Protein AF-A0A381ULR6-F1 (afdb_monomer_lite)

Radius of gyration: 33.31 Å; chains: 1; bounding box: 74×48×118 Å

Structure (mmCIF, N/CA/C/O backbone):
data_AF-A0A381ULR6-F1
#
_entry.id   AF-A0A381ULR6-F1
#
loop_
_atom_site.group_PDB
_atom_site.id
_atom_site.type_symbol
_atom_site.label_atom_id
_atom_site.label_alt_id
_atom_site.label_comp_id
_atom_site.label_asym_id
_atom_site.label_entity_id
_atom_site.label_seq_id
_atom_site.pdbx_PDB_ins_code
_atom_site.Cartn_x
_atom_site.Cartn_y
_atom_site.Cartn_z
_atom_site.occupancy
_atom_site.B_iso_or_equiv
_atom_site.auth_seq_id
_atom_site.auth_comp_id
_atom_site.auth_asym_id
_atom_site.auth_atom_id
_atom_site.pdbx_PDB_model_num
ATOM 1 N N . LEU A 1 1 ? -30.555 -32.866 71.010 1.00 45.72 1 LEU A N 1
ATOM 2 C CA . LEU A 1 1 ? -31.084 -31.897 71.994 1.00 45.72 1 LEU A CA 1
ATOM 3 C C . LEU A 1 1 ? -31.957 -30.922 71.224 1.00 45.72 1 LEU A C 1
ATOM 5 O O . LEU A 1 1 ? -31.434 -30.149 70.438 1.00 45.72 1 LEU A O 1
ATOM 9 N N . GLN A 1 2 ? -33.273 -31.084 71.323 1.00 44.81 2 GLN A N 1
ATOM 10 C CA . GLN A 1 2 ? -34.253 -30.265 70.613 1.00 44.81 2 GLN A CA 1
ATOM 11 C C . GLN A 1 2 ? -34.654 -29.151 71.580 1.00 44.81 2 GLN A C 1
ATOM 13 O O . GLN A 1 2 ? -35.210 -29.434 72.638 1.00 44.81 2 GLN A O 1
ATOM 18 N N . TYR A 1 3 ? -34.266 -27.914 71.285 1.00 54.41 3 TYR A N 1
ATOM 19 C CA . TYR A 1 3 ? -34.594 -26.777 72.137 1.00 54.41 3 TYR A CA 1
ATOM 20 C C . TYR A 1 3 ? -36.087 -26.450 71.976 1.00 54.41 3 TYR A C 1
ATOM 22 O O . TYR A 1 3 ? -36.522 -26.120 70.874 1.00 54.41 3 TYR A O 1
ATOM 30 N N . SER A 1 4 ? -36.877 -26.578 73.047 1.00 57.38 4 SER A N 1
ATOM 31 C CA . SER A 1 4 ? -38.270 -26.114 73.094 1.00 57.38 4 SER A CA 1
ATOM 32 C C . SER A 1 4 ? -38.327 -24.801 73.872 1.00 57.38 4 SER A C 1
ATOM 34 O O . SER A 1 4 ? -38.235 -24.812 75.098 1.00 57.38 4 SER A O 1
ATOM 36 N N . TYR A 1 5 ? -38.438 -23.681 73.166 1.00 63.94 5 TYR A N 1
ATOM 37 C CA . TYR A 1 5 ? -38.656 -22.368 73.775 1.00 63.94 5 TYR A CA 1
ATOM 38 C C . TYR A 1 5 ? -40.152 -22.050 73.767 1.00 63.94 5 TYR A C 1
ATOM 40 O O . TYR A 1 5 ? -40.825 -22.309 72.765 1.00 63.94 5 TYR A O 1
ATOM 48 N N . ASN A 1 6 ? -40.666 -21.497 74.864 1.00 62.53 6 ASN A N 1
ATOM 49 C CA . ASN A 1 6 ? -42.031 -20.987 74.946 1.00 62.53 6 ASN A CA 1
ATOM 50 C C . ASN A 1 6 ? -42.063 -19.477 74.663 1.00 62.53 6 ASN A C 1
ATOM 52 O O . ASN A 1 6 ? -41.043 -18.788 74.729 1.00 62.53 6 ASN A O 1
ATOM 56 N N . ILE A 1 7 ? -43.249 -18.957 74.334 1.00 51.53 7 ILE A N 1
ATOM 57 C CA . ILE A 1 7 ? -43.481 -17.509 74.255 1.00 51.53 7 ILE A CA 1
ATOM 58 C C . ILE A 1 7 ? -43.142 -16.913 75.634 1.00 51.53 7 ILE A C 1
ATOM 60 O O . ILE A 1 7 ? -43.633 -17.420 76.638 1.00 51.53 7 ILE A O 1
ATOM 64 N N . ASP A 1 8 ? -42.281 -15.888 75.644 1.00 56.25 8 ASP A N 1
ATOM 65 C CA . ASP A 1 8 ? -41.675 -15.191 76.800 1.00 56.25 8 ASP A CA 1
ATOM 66 C C . ASP A 1 8 ? -40.351 -15.749 77.375 1.00 56.25 8 ASP A C 1
ATOM 68 O O . ASP A 1 8 ? -39.821 -15.194 78.342 1.00 56.25 8 ASP A O 1
ATOM 72 N N . ASP A 1 9 ? -39.732 -16.760 76.754 1.00 70.12 9 ASP A N 1
ATOM 73 C CA . ASP A 1 9 ? -38.378 -17.189 77.139 1.00 70.12 9 ASP A CA 1
ATOM 74 C C . ASP A 1 9 ? -37.285 -16.250 76.583 1.00 70.12 9 ASP A C 1
ATOM 76 O O . ASP A 1 9 ? -37.162 -16.032 75.376 1.00 70.12 9 ASP A O 1
ATOM 80 N N . ILE A 1 10 ? -36.420 -15.731 77.463 1.00 62.38 10 ILE A N 1
ATOM 81 C CA . ILE A 1 10 ? -35.239 -14.939 77.079 1.00 62.38 10 ILE A CA 1
ATOM 82 C C . ILE A 1 10 ? -34.086 -15.897 76.742 1.00 62.38 10 ILE A C 1
ATOM 84 O O . ILE A 1 10 ? -33.520 -16.551 77.624 1.00 62.38 10 ILE A O 1
ATOM 88 N N . ALA A 1 11 ? -33.720 -15.978 75.461 1.00 62.00 11 ALA A N 1
ATOM 89 C CA . ALA A 1 11 ? -32.616 -16.813 74.989 1.00 62.00 11 ALA A CA 1
ATOM 90 C C . ALA A 1 11 ? -31.258 -16.324 75.535 1.00 62.00 11 ALA A C 1
ATOM 92 O O . ALA A 1 11 ? -30.941 -15.137 75.480 1.00 62.00 11 ALA A O 1
ATOM 93 N N . ARG A 1 12 ? -30.442 -17.251 76.061 1.00 62.25 12 ARG A N 1
ATOM 94 C CA . ARG A 1 12 ? -29.118 -16.957 76.655 1.00 62.25 12 ARG A CA 1
ATOM 95 C C . ARG A 1 12 ? -27.968 -16.924 75.642 1.00 62.25 12 ARG A C 1
ATOM 97 O O . ARG A 1 12 ? -26.883 -16.469 75.983 1.00 62.25 12 ARG A O 1
ATOM 104 N N . GLU A 1 13 ? -28.205 -17.388 74.420 1.00 62.00 13 GLU A N 1
ATOM 105 C CA . GLU A 1 13 ? -27.246 -17.386 73.312 1.00 62.00 13 GLU A CA 1
ATOM 106 C C . GLU A 1 13 ? -27.889 -16.702 72.097 1.00 62.00 13 GLU A C 1
ATOM 108 O O . GLU A 1 13 ? -29.104 -16.831 71.907 1.00 62.00 13 GLU A O 1
ATOM 113 N N . PRO A 1 14 ? -27.122 -15.952 71.282 1.00 61.59 14 PRO A N 1
ATOM 114 C CA . PRO A 1 14 ? -27.661 -15.294 70.100 1.00 61.59 14 PRO A CA 1
ATOM 115 C C . PRO A 1 14 ? -28.197 -16.343 69.121 1.00 61.59 14 PRO A C 1
ATOM 117 O O . PRO A 1 14 ? -27.442 -17.111 68.526 1.00 61.59 14 PRO A O 1
ATOM 120 N N . ILE A 1 15 ? -29.517 -16.362 68.938 1.00 58.56 15 ILE A N 1
ATOM 121 C CA . ILE A 1 15 ? -30.170 -17.189 67.926 1.00 58.56 15 ILE A CA 1
ATOM 122 C C . ILE A 1 15 ? -29.937 -16.513 66.574 1.00 58.56 15 ILE A C 1
ATOM 124 O O . ILE A 1 15 ? -30.632 -15.570 66.198 1.00 58.56 15 ILE A O 1
ATOM 128 N N . ILE A 1 16 ? -28.931 -16.983 65.841 1.00 58.72 16 ILE A N 1
ATOM 129 C CA . ILE A 1 16 ? -28.729 -16.604 64.444 1.00 58.72 16 ILE A CA 1
ATOM 130 C C . ILE A 1 16 ? -29.723 -17.424 63.624 1.00 58.72 16 ILE A C 1
ATOM 132 O O . ILE A 1 16 ? -29.542 -18.625 63.427 1.00 58.72 16 ILE A O 1
ATOM 136 N N . ALA A 1 17 ? -30.806 -16.787 63.178 1.00 55.44 17 ALA A N 1
ATOM 137 C CA . ALA A 1 17 ? -31.704 -17.413 62.220 1.00 55.44 17 ALA A CA 1
ATOM 138 C C . ALA A 1 17 ? -30.897 -17.802 60.963 1.00 55.44 17 ALA A C 1
ATOM 140 O O . ALA A 1 17 ? -30.120 -16.979 60.477 1.00 55.44 17 ALA A O 1
ATOM 141 N N . PRO A 1 18 ? -31.054 -19.015 60.407 1.00 57.84 18 PRO A N 1
ATOM 142 C CA . PRO A 1 18 ? -30.524 -19.324 59.088 1.00 57.84 18 PRO A CA 1
ATOM 143 C C . PRO A 1 18 ? -31.333 -18.529 58.057 1.00 57.84 18 PRO A C 1
ATOM 145 O O . PRO A 1 18 ? -32.325 -19.007 57.513 1.00 57.84 18 PRO A O 1
ATOM 148 N N . TYR A 1 19 ? -30.959 -17.273 57.822 1.00 57.81 19 TYR A N 1
ATOM 149 C CA . TYR A 1 19 ? -31.518 -16.485 56.732 1.00 57.81 19 TYR A CA 1
ATOM 150 C C . TYR A 1 19 ? -30.867 -16.951 55.435 1.00 57.81 19 TYR A C 1
ATOM 152 O O . TYR A 1 19 ? -29.731 -16.610 55.117 1.00 57.81 19 TYR A O 1
ATOM 160 N N . ASN A 1 20 ? -31.611 -17.744 54.673 1.00 52.72 20 ASN A N 1
ATOM 161 C CA . ASN A 1 20 ? -31.369 -17.875 53.250 1.00 52.72 20 ASN A CA 1
ATOM 162 C C . ASN A 1 20 ? -32.073 -16.686 52.593 1.00 52.72 20 ASN A C 1
ATOM 164 O O . ASN A 1 20 ? -33.302 -16.672 52.527 1.00 52.72 20 ASN A O 1
ATOM 168 N N . PHE A 1 21 ? -31.331 -15.651 52.196 1.00 60.19 21 PHE A N 1
ATOM 169 C CA . PHE A 1 21 ? -31.923 -14.567 51.416 1.00 60.19 21 PHE A CA 1
ATOM 170 C C . PHE A 1 21 ? -32.414 -15.171 50.092 1.00 60.19 21 PHE A C 1
ATOM 172 O O . PHE A 1 21 ? -31.583 -15.651 49.318 1.00 60.19 21 PHE A O 1
ATOM 179 N N . PRO A 1 22 ? -33.730 -15.197 49.804 1.00 58.62 22 PRO A N 1
ATOM 180 C CA . PRO A 1 22 ? -34.175 -15.588 48.478 1.00 58.62 22 PRO A CA 1
ATOM 181 C C . PRO A 1 22 ? -33.579 -14.597 47.476 1.00 58.62 22 PRO A C 1
ATOM 183 O O . PRO A 1 22 ? -33.519 -13.397 47.745 1.00 58.62 22 PRO A O 1
ATOM 186 N N . ILE A 1 23 ? -33.123 -15.080 46.321 1.00 59.78 23 ILE A N 1
ATOM 187 C CA . ILE A 1 23 ? -32.736 -14.196 45.221 1.00 59.78 23 ILE A CA 1
ATOM 188 C C . ILE A 1 23 ? -34.006 -13.438 44.816 1.00 59.78 23 ILE A C 1
ATOM 190 O O . ILE A 1 23 ? -34.894 -13.993 44.179 1.00 59.78 23 ILE A O 1
ATOM 194 N N . LEU A 1 24 ? -34.119 -12.176 45.238 1.00 67.31 24 LEU A N 1
ATOM 195 C CA . LEU A 1 24 ? -35.303 -11.329 45.026 1.00 67.31 24 LEU A CA 1
ATOM 196 C C . LEU A 1 24 ? -35.411 -10.788 43.589 1.00 67.31 24 LEU A C 1
ATOM 198 O O . LEU A 1 24 ? -36.274 -9.958 43.304 1.00 67.31 24 LEU A O 1
ATOM 202 N N . LYS A 1 25 ? -34.523 -11.206 42.682 1.00 73.50 25 LYS A N 1
ATOM 203 C CA . LYS A 1 25 ? -34.531 -10.765 41.285 1.00 73.50 25 LYS A CA 1
ATOM 204 C C . LYS A 1 25 ? -35.398 -11.702 40.450 1.00 73.50 25 LYS A C 1
ATOM 206 O O . LYS A 1 25 ? -35.270 -12.922 40.534 1.00 73.50 25 LYS A O 1
ATOM 211 N N . THR A 1 26 ? -36.261 -11.123 39.620 1.00 83.50 26 THR A N 1
ATOM 212 C CA . THR A 1 26 ? -36.897 -11.853 38.520 1.00 83.50 26 THR A CA 1
ATOM 213 C C . THR A 1 26 ? -35.817 -12.331 37.546 1.00 83.50 26 THR A C 1
ATOM 215 O O . THR A 1 26 ? -34.737 -11.741 37.479 1.00 83.50 26 THR A O 1
ATOM 218 N N . LYS A 1 27 ? -36.091 -13.397 36.783 1.00 84.88 27 LYS A N 1
ATOM 219 C CA . LYS A 1 27 ? -35.142 -13.901 35.773 1.00 84.88 27 LYS A CA 1
ATOM 220 C C . LYS A 1 27 ? -34.744 -12.812 34.773 1.00 84.88 27 LYS A C 1
ATOM 222 O O . LYS A 1 27 ? -33.565 -12.643 34.510 1.00 84.88 27 LYS A O 1
ATOM 227 N N . GLU A 1 28 ? -35.718 -12.021 34.332 1.00 86.31 28 GLU A N 1
ATOM 228 C CA . GLU A 1 28 ? -35.519 -10.878 33.431 1.00 86.31 28 GLU A CA 1
ATOM 229 C C . GLU A 1 28 ? -34.514 -9.868 33.996 1.00 86.31 28 GLU A C 1
ATOM 231 O O . GLU A 1 28 ? -33.575 -9.478 33.313 1.00 86.31 28 GLU A O 1
ATOM 236 N N . LYS A 1 29 ? -34.650 -9.501 35.277 1.00 86.88 29 LYS A N 1
ATOM 237 C CA . LYS A 1 29 ? -33.745 -8.542 35.923 1.00 86.88 29 LYS A CA 1
ATOM 238 C C . LYS A 1 29 ? -32.337 -9.105 36.116 1.00 86.88 29 LYS A C 1
ATOM 240 O O . LYS A 1 29 ? -31.363 -8.366 36.061 1.00 86.88 29 LYS A O 1
ATOM 245 N N . LEU A 1 30 ? -32.227 -10.412 36.356 1.00 85.44 30 LEU A N 1
ATOM 246 C CA . LEU A 1 30 ? -30.932 -11.085 36.426 1.00 85.44 30 LEU A CA 1
ATOM 247 C C . LEU A 1 30 ? -30.234 -11.092 35.059 1.00 85.44 30 LEU A C 1
ATOM 249 O O . LEU A 1 30 ? -29.045 -10.802 34.994 1.00 85.44 30 LEU A O 1
ATOM 253 N N . GLU A 1 31 ? -30.958 -11.403 33.984 1.00 87.50 31 GLU A N 1
ATOM 254 C CA . GLU A 1 31 ? -30.422 -11.385 32.617 1.00 87.50 31 GLU A CA 1
ATOM 255 C C . GLU A 1 31 ? -30.023 -9.972 32.176 1.00 87.50 31 GLU A C 1
ATOM 257 O O . GLU A 1 31 ? -28.968 -9.793 31.571 1.00 87.50 31 GLU A O 1
ATOM 262 N N . GLU A 1 32 ? -30.818 -8.958 32.521 1.00 90.00 32 GLU A N 1
ATOM 263 C CA . GLU A 1 32 ? -30.486 -7.553 32.272 1.00 90.00 32 GLU A CA 1
ATOM 264 C C . GLU A 1 32 ? -29.200 -7.134 32.997 1.00 90.00 32 GLU A C 1
ATOM 266 O O . GLU A 1 32 ? -28.304 -6.565 32.375 1.00 90.00 32 GLU A O 1
ATOM 271 N N . ASP A 1 33 ? -29.070 -7.463 34.286 1.00 86.50 33 ASP A N 1
ATOM 272 C CA . ASP A 1 33 ? -27.866 -7.158 35.062 1.00 86.50 33 ASP A CA 1
ATOM 273 C C . ASP A 1 33 ? -26.624 -7.848 34.476 1.00 86.50 33 ASP A C 1
ATOM 275 O O . ASP A 1 33 ? -25.582 -7.212 34.340 1.00 86.50 33 ASP A O 1
ATOM 279 N N . LEU A 1 34 ? -26.735 -9.122 34.078 1.00 87.00 34 LEU A N 1
ATOM 280 C CA . LEU A 1 34 ? -25.642 -9.864 33.439 1.00 87.00 34 LEU A CA 1
ATOM 281 C C . LEU A 1 34 ? -25.233 -9.233 32.104 1.00 87.00 34 LEU A C 1
ATOM 283 O O . LEU A 1 34 ? -24.044 -9.048 31.854 1.00 87.00 34 LEU A O 1
ATOM 287 N N . ASN A 1 35 ? -26.204 -8.859 31.269 1.00 88.75 35 ASN A N 1
ATOM 288 C CA . ASN A 1 35 ? -25.935 -8.174 30.008 1.00 88.75 35 ASN A CA 1
ATOM 289 C C . ASN A 1 35 ? -25.271 -6.814 30.242 1.00 88.75 35 ASN A C 1
ATOM 291 O O . ASN A 1 35 ? -24.314 -6.478 29.554 1.00 88.75 35 ASN A O 1
ATOM 295 N N . ASN A 1 36 ? -25.728 -6.040 31.226 1.00 88.62 36 ASN A N 1
ATOM 296 C CA . ASN A 1 36 ? -25.121 -4.755 31.564 1.00 88.62 36 ASN A CA 1
ATOM 297 C C . ASN A 1 36 ? -23.689 -4.917 32.086 1.00 88.62 36 ASN A C 1
ATOM 299 O O . ASN A 1 36 ? -22.824 -4.126 31.717 1.00 88.62 36 ASN A O 1
ATOM 303 N N . SER A 1 37 ? -23.420 -5.948 32.893 1.00 86.25 37 SER A N 1
ATOM 304 C CA . SER A 1 37 ? -22.062 -6.279 33.336 1.00 86.25 37 SER A CA 1
ATOM 305 C C . SER A 1 37 ? -21.158 -6.662 32.166 1.00 86.25 37 SER A C 1
ATOM 307 O O . SER A 1 37 ? -20.069 -6.110 32.055 1.00 86.25 37 SER A O 1
ATOM 309 N N . LEU A 1 38 ? -21.626 -7.519 31.253 1.00 86.19 38 LEU A N 1
ATOM 310 C CA . LEU A 1 38 ? -20.870 -7.894 30.052 1.00 86.19 38 LEU A CA 1
ATOM 311 C C . LEU A 1 38 ? -20.551 -6.681 29.170 1.00 86.19 38 LEU A C 1
ATOM 313 O O . LEU A 1 38 ? -19.438 -6.553 28.676 1.00 86.19 38 LEU A O 1
ATOM 317 N N . LYS A 1 39 ? -21.507 -5.762 28.999 1.00 89.12 39 LYS A N 1
ATOM 318 C CA . LYS A 1 39 ? -21.296 -4.528 28.228 1.00 89.12 39 LYS A CA 1
ATOM 319 C C . LYS A 1 39 ? -20.360 -3.532 28.922 1.00 89.12 39 LYS A C 1
ATOM 321 O O . LYS A 1 39 ? -19.802 -2.660 28.260 1.00 89.12 39 LYS A O 1
ATOM 326 N N . ALA A 1 40 ? -20.233 -3.603 30.245 1.00 87.38 40 ALA A N 1
ATOM 327 C CA . ALA A 1 40 ? -19.383 -2.705 31.021 1.00 87.38 40 ALA A CA 1
ATOM 328 C C . ALA A 1 40 ? -17.905 -3.118 30.999 1.00 87.38 40 ALA A C 1
ATOM 330 O O . ALA A 1 40 ? -17.045 -2.267 31.218 1.00 87.38 40 ALA A O 1
ATOM 331 N N . GLU A 1 41 ? -17.604 -4.392 30.740 1.00 88.00 41 GLU A N 1
ATOM 332 C CA . GLU A 1 41 ? -16.230 -4.871 30.603 1.00 88.00 41 GLU A CA 1
ATOM 333 C C . GLU A 1 41 ? -15.663 -4.461 29.235 1.00 88.00 41 GLU A C 1
ATOM 335 O O . GLU A 1 41 ? -16.192 -4.884 28.204 1.00 88.00 41 GLU A O 1
ATOM 340 N N . PRO A 1 42 ? -14.613 -3.620 29.186 1.00 89.38 42 PRO A N 1
ATOM 341 C CA . PRO A 1 42 ? -14.073 -3.149 27.924 1.00 89.38 42 PRO A CA 1
ATOM 342 C C . PRO A 1 42 ? -13.271 -4.247 27.228 1.00 89.38 42 PRO A C 1
ATOM 344 O O . PRO A 1 42 ? -12.474 -4.952 27.851 1.00 89.38 42 PRO A O 1
ATOM 347 N N . PHE A 1 43 ? -13.428 -4.343 25.912 1.00 91.81 43 PHE A N 1
ATOM 348 C CA . PHE A 1 43 ? -12.552 -5.165 25.086 1.00 91.81 43 PHE A CA 1
ATOM 349 C C . PHE A 1 43 ? -11.158 -4.536 25.061 1.00 91.81 43 PHE A C 1
ATOM 351 O O . PHE A 1 43 ? -11.037 -3.331 24.843 1.00 91.81 43 PHE A O 1
ATOM 358 N N . ILE A 1 44 ? -10.117 -5.334 25.305 1.00 92.12 44 ILE A N 1
ATOM 359 C CA . ILE A 1 44 ? -8.737 -4.851 25.377 1.00 92.12 44 ILE A CA 1
ATOM 360 C C . ILE A 1 44 ? -8.050 -5.121 24.043 1.00 92.12 44 ILE A C 1
ATOM 362 O O . ILE A 1 44 ? -8.062 -6.246 23.572 1.00 92.12 44 ILE A O 1
ATOM 366 N N . PHE A 1 45 ? -7.433 -4.097 23.469 1.00 94.81 45 PHE A N 1
ATOM 367 C CA . PHE A 1 45 ? -6.655 -4.173 22.242 1.00 94.81 45 PHE A CA 1
ATOM 368 C C . PHE A 1 45 ? -5.232 -3.712 22.500 1.00 94.81 45 PHE A C 1
ATOM 370 O O . PHE A 1 45 ? -4.993 -2.749 23.222 1.00 94.81 45 PHE A O 1
ATOM 377 N N . ASN A 1 46 ? -4.279 -4.347 21.839 1.00 94.81 46 ASN A N 1
ATOM 378 C CA . ASN A 1 46 ? -2.878 -3.970 21.885 1.00 94.81 46 ASN A CA 1
ATOM 379 C C . ASN A 1 46 ? -2.522 -3.173 20.635 1.00 94.81 46 ASN A C 1
ATOM 381 O O . ASN A 1 46 ? -2.624 -3.695 19.520 1.00 94.81 46 ASN A O 1
ATOM 385 N N . ARG A 1 47 ? -2.040 -1.938 20.801 1.00 95.12 47 ARG A N 1
ATOM 386 C CA . ARG A 1 47 ? -1.526 -1.159 19.673 1.00 95.12 47 ARG A CA 1
ATOM 387 C C . ARG A 1 47 ? -0.152 -1.682 19.259 1.00 95.12 47 ARG A C 1
ATOM 389 O O . ARG A 1 47 ? 0.815 -1.621 20.016 1.00 95.12 47 ARG A O 1
ATOM 396 N N . LYS A 1 48 ? -0.046 -2.195 18.033 1.00 95.56 48 LYS A N 1
ATOM 397 C CA . LYS A 1 48 ? 1.189 -2.779 17.494 1.00 95.56 48 LYS A CA 1
ATOM 398 C C . LYS A 1 48 ? 1.882 -1.812 16.539 1.00 95.56 48 LYS A C 1
ATOM 400 O O . LYS A 1 48 ? 1.573 -1.765 15.350 1.00 95.56 48 LYS A O 1
ATOM 405 N N . GLN A 1 49 ? 2.880 -1.088 17.047 1.00 94.19 49 GLN A N 1
ATOM 406 C CA . GLN A 1 49 ? 3.710 -0.206 16.216 1.00 94.19 49 GLN A CA 1
ATOM 407 C C . GLN A 1 49 ? 4.502 -0.983 15.151 1.00 94.19 49 GLN A C 1
ATOM 409 O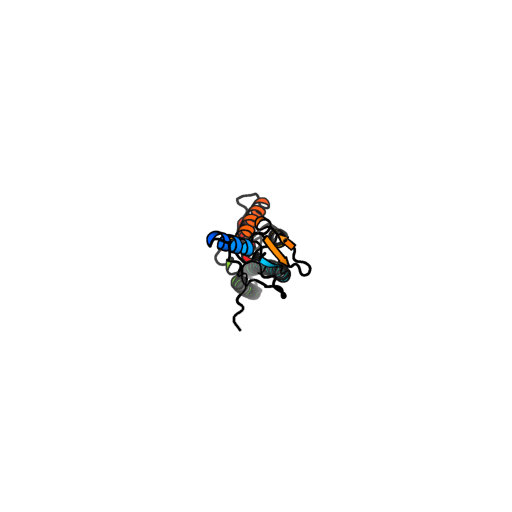 O . GLN A 1 49 ? 4.668 -0.504 14.033 1.00 94.19 49 GLN A O 1
ATOM 414 N N . GLU A 1 50 ? 4.898 -2.221 15.453 1.00 96.19 50 GLU A N 1
ATOM 415 C CA . GLU A 1 50 ? 5.599 -3.103 14.512 1.00 96.19 50 GLU A CA 1
ATOM 416 C C . GLU A 1 50 ? 4.817 -3.313 13.206 1.00 96.19 50 GLU A C 1
ATOM 418 O O . GLU A 1 50 ? 5.416 -3.397 12.136 1.00 96.19 50 GLU A O 1
ATOM 423 N N . ILE A 1 51 ? 3.479 -3.356 13.265 1.00 96.44 51 ILE A N 1
ATOM 424 C CA . ILE A 1 51 ? 2.633 -3.474 12.071 1.00 96.44 51 ILE A CA 1
ATOM 425 C C . ILE A 1 51 ? 2.784 -2.230 11.194 1.00 96.44 51 ILE A C 1
ATOM 427 O O . ILE A 1 51 ? 3.029 -2.347 9.994 1.00 96.44 51 ILE A O 1
ATOM 431 N N . VAL A 1 52 ? 2.691 -1.044 11.796 1.00 96.81 52 VAL A N 1
ATOM 432 C CA . VAL A 1 52 ? 2.822 0.241 11.096 1.00 96.81 52 VAL A CA 1
ATOM 433 C C . VAL A 1 52 ? 4.193 0.356 10.430 1.00 96.81 52 VAL A C 1
ATOM 435 O O . VAL A 1 52 ? 4.287 0.741 9.261 1.00 96.81 52 VAL A O 1
ATOM 438 N N . ASP A 1 53 ? 5.253 -0.011 11.147 1.00 97.62 53 ASP A N 1
ATOM 439 C CA . ASP A 1 53 ? 6.628 0.078 10.656 1.00 97.62 53 ASP A CA 1
ATOM 440 C C . ASP A 1 53 ? 6.874 -0.907 9.504 1.00 97.62 53 ASP A C 1
ATOM 442 O O . ASP A 1 53 ? 7.395 -0.523 8.450 1.00 97.62 53 ASP A O 1
ATOM 446 N N . ASN A 1 54 ? 6.422 -2.156 9.657 1.00 97.88 54 ASN A N 1
ATOM 447 C CA . ASN A 1 54 ? 6.536 -3.182 8.623 1.00 97.88 54 ASN A CA 1
ATOM 448 C C . ASN A 1 54 ? 5.760 -2.798 7.361 1.00 97.88 54 ASN A C 1
ATOM 450 O O . ASN A 1 54 ? 6.312 -2.866 6.264 1.00 97.88 54 ASN A O 1
ATOM 454 N N . GLN A 1 55 ? 4.515 -2.332 7.487 1.00 97.56 55 GLN A N 1
ATOM 455 C CA . GLN A 1 55 ? 3.722 -1.940 6.320 1.00 97.56 55 GLN A CA 1
ATOM 456 C C . GLN A 1 55 ? 4.257 -0.682 5.639 1.00 97.56 55 GLN A C 1
ATOM 458 O O . GLN A 1 55 ? 4.305 -0.618 4.411 1.00 97.56 55 GLN A O 1
ATOM 463 N N . SER A 1 56 ? 4.758 0.285 6.411 1.00 97.88 56 SER A N 1
ATOM 464 C CA . SER A 1 56 ? 5.454 1.455 5.862 1.00 97.88 56 SER A CA 1
ATOM 465 C C . SER A 1 56 ? 6.686 1.047 5.040 1.00 97.88 56 SER A C 1
ATOM 467 O O . SER A 1 56 ? 6.943 1.602 3.964 1.00 97.88 56 SER A O 1
ATOM 469 N N . SER A 1 57 ? 7.445 0.060 5.526 1.00 98.06 57 SER A N 1
ATOM 470 C CA . SER A 1 57 ? 8.608 -0.502 4.831 1.00 98.06 57 SER A CA 1
ATOM 471 C C . SER A 1 57 ? 8.211 -1.288 3.575 1.00 98.06 57 SER A C 1
ATOM 473 O O . SER A 1 57 ? 8.820 -1.116 2.515 1.00 98.06 57 SER A O 1
ATOM 475 N N . ASN A 1 58 ? 7.145 -2.087 3.650 1.00 97.75 58 ASN A N 1
ATOM 476 C CA . ASN A 1 58 ? 6.621 -2.857 2.521 1.00 97.75 58 ASN A CA 1
ATOM 477 C C . ASN A 1 58 ? 6.121 -1.943 1.395 1.00 97.75 58 ASN A C 1
ATOM 479 O O . ASN A 1 58 ? 6.485 -2.152 0.236 1.00 97.75 58 ASN A O 1
ATOM 483 N N . LEU A 1 59 ? 5.368 -0.889 1.732 1.00 98.25 59 LEU A N 1
ATOM 484 C CA . LEU A 1 59 ? 4.933 0.131 0.776 1.00 98.25 59 LEU A CA 1
ATOM 485 C C . LEU A 1 59 ? 6.140 0.824 0.134 1.00 98.25 59 LEU A C 1
ATOM 487 O O . LEU A 1 59 ? 6.187 1.029 -1.076 1.00 98.25 59 LEU A O 1
ATOM 491 N N . SER A 1 60 ? 7.162 1.150 0.923 1.00 97.94 60 SER A N 1
ATOM 492 C CA . SER A 1 60 ? 8.384 1.756 0.386 1.00 97.94 60 SER A CA 1
ATOM 493 C C . SER A 1 60 ? 9.114 0.818 -0.579 1.00 97.94 60 SER A C 1
ATOM 495 O O . SER A 1 60 ? 9.560 1.247 -1.643 1.00 97.94 60 SER A O 1
ATOM 497 N N . SER A 1 61 ? 9.174 -0.471 -0.249 1.00 97.88 61 SER A N 1
ATOM 498 C CA . SER A 1 61 ? 9.772 -1.509 -1.094 1.00 97.88 61 SER A CA 1
ATOM 499 C C . SER A 1 61 ? 9.010 -1.687 -2.409 1.00 97.88 61 SER A C 1
ATOM 501 O O . SER A 1 61 ? 9.635 -1.807 -3.463 1.00 97.88 61 SER A O 1
ATOM 503 N N . PHE A 1 62 ? 7.676 -1.602 -2.379 1.00 98.31 62 PHE A N 1
ATOM 504 C CA . PHE A 1 62 ? 6.836 -1.607 -3.578 1.00 98.31 62 PHE A CA 1
ATOM 505 C C . PHE A 1 62 ? 7.240 -0.499 -4.558 1.00 98.31 62 PHE A C 1
ATOM 507 O O . PHE A 1 62 ? 7.486 -0.759 -5.737 1.00 98.31 62 PHE A O 1
ATOM 514 N N . PHE A 1 63 ? 7.357 0.740 -4.069 1.00 98.06 63 PHE A N 1
ATOM 515 C CA . PHE A 1 63 ? 7.715 1.887 -4.907 1.00 98.06 63 PHE A CA 1
ATOM 516 C C . PHE A 1 63 ? 9.145 1.805 -5.450 1.00 98.06 63 PHE A C 1
ATOM 518 O O . PHE A 1 63 ? 9.385 2.215 -6.589 1.00 98.06 63 PHE A O 1
ATOM 525 N N . LEU A 1 64 ? 10.083 1.243 -4.680 1.00 97.62 64 LEU A N 1
ATOM 526 C CA . LEU A 1 64 ? 11.441 0.970 -5.154 1.00 97.62 64 LEU A CA 1
ATOM 527 C C . LEU A 1 64 ? 11.432 -0.027 -6.319 1.00 97.62 64 LEU A C 1
ATOM 529 O O . LEU A 1 64 ? 11.987 0.269 -7.375 1.00 97.62 64 LEU A O 1
ATOM 533 N N . LEU A 1 65 ? 10.737 -1.158 -6.171 1.00 97.69 65 LEU A N 1
ATOM 534 C CA . LEU A 1 65 ? 10.630 -2.173 -7.223 1.00 97.69 65 LEU A CA 1
ATOM 535 C C . LEU A 1 65 ? 9.914 -1.640 -8.473 1.00 97.69 65 LEU A C 1
ATOM 537 O O . LEU A 1 65 ? 10.355 -1.889 -9.597 1.00 97.69 65 LEU A O 1
ATOM 541 N N . ALA A 1 66 ? 8.851 -0.851 -8.297 1.00 97.44 66 ALA A N 1
ATOM 542 C CA . ALA A 1 66 ? 8.162 -0.199 -9.406 1.00 97.44 66 ALA A CA 1
ATOM 543 C C . ALA A 1 66 ? 9.086 0.773 -10.161 1.00 97.44 66 ALA A C 1
ATOM 545 O O . ALA A 1 66 ? 9.093 0.805 -11.394 1.00 97.44 66 ALA A O 1
ATOM 546 N N . ASN A 1 67 ? 9.901 1.548 -9.441 1.00 97.00 67 ASN A N 1
ATOM 547 C CA . ASN A 1 67 ? 10.871 2.447 -10.057 1.00 97.00 67 ASN A CA 1
ATOM 548 C C . ASN A 1 67 ? 11.987 1.686 -10.791 1.00 97.00 67 ASN A C 1
ATOM 550 O O . ASN A 1 67 ? 12.342 2.062 -11.908 1.00 97.00 67 ASN A O 1
ATOM 554 N N . ASP A 1 68 ? 12.487 0.590 -10.223 1.00 97.31 68 ASP A N 1
ATOM 555 C CA . ASP A 1 68 ? 13.470 -0.280 -10.875 1.00 97.31 68 ASP A CA 1
ATOM 556 C C . ASP A 1 68 ? 12.949 -0.851 -12.199 1.00 97.31 68 ASP A C 1
ATOM 558 O O . ASP A 1 68 ? 13.684 -0.903 -13.186 1.00 97.31 68 ASP A O 1
ATOM 562 N N . ILE A 1 69 ? 11.672 -1.241 -12.252 1.00 98.00 69 ILE A N 1
ATOM 563 C CA . ILE A 1 69 ? 11.027 -1.698 -13.491 1.00 98.00 69 ILE A CA 1
ATOM 564 C C . ILE A 1 69 ? 10.943 -0.563 -14.514 1.00 98.00 69 ILE A C 1
ATOM 566 O O . ILE A 1 69 ? 11.230 -0.775 -15.693 1.00 98.00 69 ILE A O 1
ATOM 570 N N . ARG A 1 70 ? 10.603 0.660 -14.091 1.00 96.75 70 ARG A N 1
ATOM 571 C CA . ARG A 1 70 ? 10.566 1.827 -14.991 1.00 96.75 70 ARG A CA 1
ATOM 572 C C . ARG A 1 70 ? 11.937 2.145 -15.577 1.00 96.75 70 ARG A C 1
ATOM 574 O O . ARG A 1 70 ? 12.027 2.480 -16.758 1.00 96.75 70 ARG A O 1
ATOM 581 N N . LEU A 1 71 ? 12.991 2.036 -14.768 1.00 96.25 71 LEU A N 1
ATOM 582 C CA . LEU A 1 71 ? 14.370 2.195 -15.227 1.00 96.25 71 LEU A CA 1
ATOM 583 C C . LEU A 1 71 ? 14.747 1.089 -16.219 1.00 96.25 71 LEU A C 1
ATOM 585 O O . LEU A 1 71 ? 15.182 1.404 -17.321 1.00 96.25 71 LEU A O 1
ATOM 589 N N . ALA A 1 72 ? 14.456 -0.176 -15.906 1.00 97.69 72 ALA A N 1
ATOM 590 C CA . ALA A 1 72 ? 14.717 -1.297 -16.811 1.00 97.69 72 ALA A CA 1
ATOM 591 C C . ALA A 1 72 ? 13.958 -1.179 -18.150 1.00 97.69 72 ALA A C 1
ATOM 593 O O . ALA A 1 72 ? 14.501 -1.490 -19.208 1.00 97.69 72 ALA A O 1
ATOM 594 N N . ASN A 1 73 ? 12.718 -0.678 -18.134 1.00 97.56 73 ASN A N 1
ATOM 595 C CA . ASN A 1 73 ? 11.954 -0.371 -19.347 1.00 97.56 73 ASN A CA 1
ATOM 596 C C . ASN A 1 73 ? 12.634 0.714 -20.197 1.00 97.56 73 ASN A C 1
ATOM 598 O O . ASN A 1 73 ? 12.741 0.575 -21.418 1.00 97.56 73 ASN A O 1
ATOM 602 N N . LYS A 1 74 ? 13.133 1.776 -19.551 1.00 96.62 74 LYS A N 1
ATOM 603 C CA . LYS A 1 74 ? 13.888 2.843 -20.217 1.00 96.62 74 LYS A CA 1
ATOM 604 C C . LYS A 1 74 ? 15.186 2.309 -20.829 1.00 96.62 74 LYS A C 1
ATOM 606 O O . LYS A 1 74 ? 15.500 2.662 -21.964 1.00 96.62 74 LYS A O 1
ATOM 611 N N . ASP A 1 75 ? 15.911 1.460 -20.110 1.00 96.62 75 ASP A N 1
ATOM 612 C CA . ASP A 1 75 ? 17.159 0.862 -20.587 1.00 96.62 75 ASP A CA 1
ATOM 613 C C . ASP A 1 75 ? 16.910 -0.035 -21.802 1.00 96.62 75 ASP A C 1
ATOM 615 O O . ASP A 1 75 ? 17.559 0.141 -22.833 1.00 96.62 75 ASP A O 1
ATOM 619 N N . LEU A 1 76 ? 15.874 -0.879 -21.752 1.00 97.44 76 LEU A N 1
ATOM 620 C CA . LEU A 1 76 ? 15.450 -1.697 -22.889 1.00 97.44 76 LEU A CA 1
ATOM 621 C C . LEU A 1 76 ? 15.047 -0.854 -24.108 1.00 97.44 76 LEU A C 1
ATOM 623 O O . LEU A 1 76 ? 15.326 -1.227 -25.249 1.00 97.44 76 LEU A O 1
ATOM 627 N N . LEU A 1 77 ? 14.367 0.276 -23.901 1.00 96.56 77 LEU A N 1
ATOM 628 C CA . LEU A 1 77 ? 14.040 1.193 -24.993 1.00 96.56 77 LEU A CA 1
ATOM 629 C C . LEU A 1 77 ? 15.316 1.756 -25.633 1.00 96.56 77 LEU A C 1
ATOM 631 O O . LEU A 1 77 ? 15.442 1.759 -26.858 1.00 96.56 77 LEU A O 1
ATOM 635 N N . ASN A 1 78 ? 16.272 2.192 -24.813 1.00 96.50 78 ASN A N 1
ATOM 636 C CA . ASN A 1 78 ? 17.540 2.736 -25.288 1.00 96.50 78 ASN A CA 1
ATOM 637 C C . ASN A 1 78 ? 18.349 1.685 -26.054 1.00 96.50 78 ASN A C 1
ATOM 639 O O . ASN A 1 78 ? 18.822 1.965 -27.156 1.00 96.50 78 ASN A O 1
ATOM 643 N N . SER A 1 79 ? 18.470 0.464 -25.530 1.00 96.94 79 SER A N 1
ATOM 644 C CA . SER A 1 79 ? 19.208 -0.602 -26.209 1.00 96.94 79 SER A CA 1
ATOM 645 C C . SER A 1 79 ? 18.529 -1.052 -27.501 1.00 96.94 79 SER A C 1
ATOM 647 O O . SER A 1 79 ? 19.214 -1.296 -28.494 1.00 96.94 79 SER A O 1
ATOM 649 N N . ARG A 1 80 ? 17.191 -1.060 -27.572 1.00 96.44 80 ARG A N 1
ATOM 650 C CA . ARG A 1 80 ? 16.460 -1.279 -28.836 1.00 96.44 80 ARG A CA 1
ATOM 651 C C . ARG A 1 80 ? 16.725 -0.187 -29.874 1.00 96.44 80 ARG A C 1
ATOM 653 O O . ARG A 1 80 ? 16.856 -0.508 -31.056 1.00 96.44 80 ARG A O 1
ATOM 660 N N . ASN A 1 81 ? 16.847 1.071 -29.456 1.00 96.81 81 ASN A N 1
ATOM 661 C CA . ASN A 1 81 ? 17.227 2.159 -30.359 1.00 96.81 81 ASN A CA 1
ATOM 662 C C . ASN A 1 81 ? 18.660 1.970 -30.880 1.00 96.81 81 ASN A C 1
ATOM 664 O O . ASN A 1 81 ? 18.883 2.070 -32.081 1.00 96.81 81 ASN A O 1
ATOM 668 N N . LEU A 1 82 ? 19.608 1.558 -30.029 1.00 96.44 82 LEU A N 1
ATOM 669 C CA . LEU A 1 82 ? 20.967 1.217 -30.478 1.00 96.44 82 LEU A CA 1
ATOM 670 C C . LEU A 1 82 ? 20.975 0.068 -31.492 1.00 96.44 82 LEU A C 1
ATOM 672 O O . LEU A 1 82 ? 21.710 0.117 -32.478 1.00 96.44 82 LEU A O 1
ATOM 676 N N . VAL A 1 83 ? 20.138 -0.957 -31.283 1.00 97.00 83 VAL A N 1
ATOM 677 C CA . VAL A 1 83 ? 19.960 -2.038 -32.263 1.00 97.00 83 VAL A CA 1
ATOM 678 C C . VAL A 1 83 ? 19.499 -1.469 -33.597 1.00 97.00 83 VAL A C 1
ATOM 680 O O . VAL A 1 83 ? 20.039 -1.876 -34.619 1.00 97.00 83 VAL A O 1
ATOM 683 N N . TYR A 1 84 ? 18.532 -0.544 -33.596 1.00 96.25 84 TYR A N 1
ATOM 684 C CA . TYR A 1 84 ? 18.015 0.126 -34.793 1.00 96.25 84 TYR A CA 1
ATOM 685 C C . TYR A 1 84 ? 19.107 0.946 -35.506 1.00 96.25 84 TYR A C 1
ATOM 687 O O . TYR A 1 84 ? 19.253 0.837 -36.730 1.00 96.25 84 TYR A O 1
ATOM 695 N N . ASP A 1 85 ? 19.885 1.720 -34.754 1.00 96.38 85 ASP A N 1
ATOM 696 C CA . ASP A 1 85 ? 20.905 2.635 -35.275 1.00 96.38 85 ASP A CA 1
ATOM 697 C C . ASP A 1 85 ? 22.111 1.889 -35.860 1.00 96.38 85 ASP A C 1
ATOM 699 O O . ASP A 1 85 ? 22.627 2.249 -36.919 1.00 96.38 85 ASP A O 1
ATOM 703 N N . TYR A 1 86 ? 22.533 0.796 -35.221 1.00 96.44 86 TYR A N 1
ATOM 704 C CA . TYR A 1 86 ? 23.727 0.047 -35.612 1.00 96.44 86 TYR A CA 1
ATOM 705 C C . TYR A 1 86 ? 23.485 -1.087 -36.610 1.00 96.44 86 TYR A C 1
ATOM 707 O O . TYR A 1 86 ? 24.435 -1.813 -36.902 1.00 96.44 86 TYR A O 1
ATOM 715 N N . ARG A 1 87 ? 22.280 -1.227 -37.190 1.00 94.50 87 ARG A N 1
ATOM 716 C CA . ARG A 1 87 ? 21.912 -2.342 -38.103 1.00 94.50 87 ARG A CA 1
ATOM 717 C C . ARG A 1 87 ? 22.861 -2.594 -39.267 1.00 94.50 87 ARG A C 1
ATOM 719 O O . ARG A 1 87 ? 22.920 -3.720 -39.748 1.00 94.50 87 ARG A O 1
ATOM 726 N N . TYR A 1 88 ? 23.578 -1.571 -39.715 1.00 95.69 88 TYR A N 1
ATOM 727 C CA . TYR A 1 88 ? 24.506 -1.655 -40.845 1.00 95.69 88 TYR A CA 1
ATOM 728 C C . TYR A 1 88 ? 25.971 -1.471 -40.432 1.00 95.69 88 TYR A C 1
ATOM 730 O O . TYR A 1 88 ? 26.809 -1.148 -41.266 1.00 95.69 88 TYR A O 1
ATOM 738 N N . THR A 1 89 ? 26.282 -1.637 -39.145 1.00 96.19 89 THR A N 1
ATOM 739 C CA . THR A 1 89 ? 27.637 -1.484 -38.600 1.00 96.19 89 THR A CA 1
ATOM 740 C C . THR A 1 89 ? 28.093 -2.766 -37.906 1.00 96.19 89 THR A C 1
ATOM 742 O O . THR A 1 89 ? 27.269 -3.572 -37.471 1.00 96.19 89 THR A O 1
ATOM 745 N N . ASP A 1 90 ? 29.402 -2.918 -37.706 1.00 94.31 90 ASP A N 1
ATOM 746 C CA . ASP A 1 90 ? 29.990 -4.087 -37.031 1.00 94.31 90 ASP A CA 1
ATOM 747 C C . ASP A 1 90 ? 29.526 -4.239 -35.569 1.00 94.31 90 ASP A C 1
ATOM 749 O O . ASP A 1 90 ? 29.585 -5.325 -34.993 1.00 94.31 90 ASP A O 1
ATOM 753 N N . LYS A 1 91 ? 28.990 -3.163 -34.976 1.00 94.81 91 LYS A N 1
ATOM 754 C CA . LYS A 1 91 ? 28.440 -3.135 -33.612 1.00 94.81 91 LYS A CA 1
ATOM 755 C C . LYS A 1 91 ? 27.034 -3.732 -33.494 1.00 94.81 91 LYS A C 1
ATOM 757 O O . LYS A 1 91 ? 26.494 -3.811 -32.393 1.00 94.81 91 LYS A O 1
ATOM 762 N N . PHE A 1 92 ? 26.420 -4.169 -34.596 1.00 95.81 92 PHE A N 1
ATOM 763 C CA . PHE A 1 92 ? 25.047 -4.679 -34.582 1.00 95.81 92 PHE A CA 1
ATOM 764 C C . PHE A 1 92 ? 24.848 -5.872 -33.632 1.00 95.81 92 PHE A C 1
ATOM 766 O O . PHE A 1 92 ? 23.869 -5.920 -32.887 1.00 95.81 92 PHE A O 1
ATOM 773 N N . GLN A 1 93 ? 25.777 -6.834 -33.640 1.00 95.94 93 GLN A N 1
ATOM 774 C CA . GLN A 1 93 ? 25.667 -8.035 -32.800 1.00 95.94 93 GLN A CA 1
ATOM 775 C C . GLN A 1 93 ? 25.801 -7.708 -31.311 1.00 95.94 93 GLN A C 1
ATOM 777 O O . GLN A 1 93 ? 25.070 -8.258 -30.490 1.00 95.94 93 GLN A O 1
ATOM 782 N N . GLU A 1 94 ? 26.690 -6.774 -30.974 1.00 95.75 94 GLU A N 1
ATOM 783 C CA . GLU A 1 94 ? 26.851 -6.270 -29.612 1.00 95.75 94 GLU A CA 1
ATOM 784 C C . GLU A 1 94 ? 25.561 -5.596 -29.128 1.00 95.75 94 GLU A C 1
ATOM 786 O O . GLU A 1 94 ? 25.018 -5.981 -28.093 1.00 95.75 94 GLU A O 1
ATOM 791 N N . ALA A 1 95 ? 24.995 -4.681 -29.924 1.00 96.00 95 ALA A N 1
ATOM 792 C CA . ALA A 1 95 ? 23.738 -4.012 -29.592 1.00 96.00 95 ALA A CA 1
ATOM 793 C C . ALA A 1 95 ? 22.583 -5.009 -29.391 1.00 96.00 95 ALA A C 1
ATOM 795 O O . ALA A 1 95 ? 21.789 -4.870 -28.460 1.00 96.00 95 ALA A O 1
ATOM 796 N N . LYS A 1 96 ? 22.504 -6.055 -30.227 1.00 97.12 96 LYS A N 1
ATOM 797 C CA . LYS A 1 96 ? 21.490 -7.112 -30.100 1.00 97.12 96 LYS A CA 1
ATOM 798 C C . LYS A 1 96 ? 21.658 -7.922 -28.813 1.00 97.12 96 LYS A C 1
ATOM 800 O O . LYS A 1 96 ? 20.658 -8.273 -28.183 1.00 97.12 96 LYS A O 1
ATOM 805 N N . SER A 1 97 ? 22.899 -8.214 -28.427 1.00 97.06 97 SER A N 1
ATOM 806 C CA . SER A 1 97 ? 23.213 -8.897 -27.169 1.00 97.06 97 SER A CA 1
ATOM 807 C C . SER A 1 97 ? 22.755 -8.068 -25.965 1.00 97.06 97 SER A C 1
ATOM 809 O O . SER A 1 97 ? 22.029 -8.581 -25.113 1.00 97.06 97 SER A O 1
ATOM 811 N N . ILE A 1 98 ? 23.069 -6.766 -25.954 1.00 96.81 98 ILE A N 1
ATOM 812 C CA . ILE A 1 98 ? 22.649 -5.830 -24.898 1.00 96.81 98 ILE A CA 1
ATOM 813 C C . ILE A 1 98 ? 21.121 -5.785 -24.794 1.00 96.81 98 ILE A C 1
ATOM 815 O O . ILE A 1 98 ? 20.574 -6.047 -23.728 1.00 96.81 98 ILE A O 1
ATOM 819 N N . ALA A 1 99 ? 20.413 -5.567 -25.907 1.00 97.19 99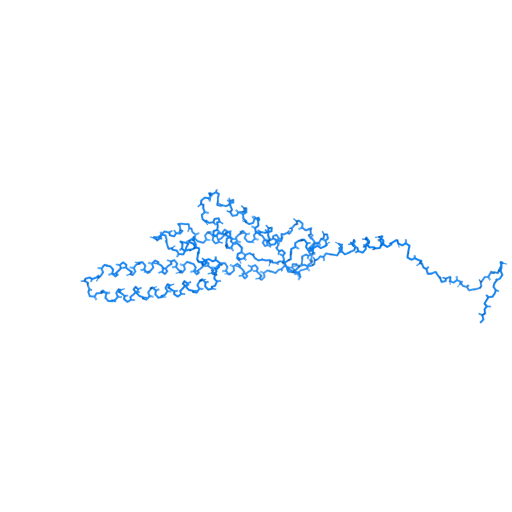 ALA A N 1
ATOM 820 C CA . ALA A 1 99 ? 18.949 -5.515 -25.895 1.00 97.19 99 ALA A CA 1
ATOM 821 C C . ALA A 1 99 ? 18.301 -6.833 -25.429 1.00 97.19 99 ALA A C 1
ATOM 823 O O . ALA A 1 99 ? 17.248 -6.822 -24.790 1.00 97.19 99 ALA A O 1
ATOM 824 N N . SER A 1 100 ? 18.926 -7.977 -25.729 1.00 97.38 100 SER A N 1
ATOM 825 C CA . SER A 1 100 ? 18.461 -9.284 -25.246 1.00 97.38 100 SER A CA 1
ATOM 826 C C . SER A 1 100 ? 18.666 -9.428 -23.735 1.00 97.38 100 SER A C 1
ATOM 828 O O . SER A 1 100 ? 17.772 -9.910 -23.041 1.00 97.38 100 SER A O 1
ATOM 830 N N . SER A 1 101 ? 19.810 -8.966 -23.222 1.00 97.81 101 SER A N 1
ATOM 831 C CA . SER A 1 101 ? 20.118 -8.936 -21.789 1.00 97.81 101 SER A CA 1
ATOM 832 C C . SER A 1 101 ? 19.151 -8.033 -21.018 1.00 97.81 101 SER A C 1
ATOM 834 O O . SER A 1 101 ? 18.557 -8.471 -20.033 1.00 97.81 101 SER A O 1
ATOM 836 N N . ASP A 1 102 ? 18.920 -6.808 -21.498 1.00 97.56 102 ASP A N 1
ATOM 837 C CA . ASP A 1 102 ? 17.985 -5.863 -20.875 1.00 97.56 102 ASP A CA 1
ATOM 838 C C . ASP A 1 102 ? 16.559 -6.420 -20.864 1.00 97.56 102 ASP A C 1
ATOM 840 O O . ASP A 1 102 ? 15.847 -6.316 -19.865 1.00 97.56 102 ASP A O 1
ATOM 844 N N . SER A 1 103 ? 16.151 -7.084 -21.951 1.00 97.81 103 SER A N 1
ATOM 845 C CA . SER A 1 103 ? 14.839 -7.727 -22.039 1.00 97.81 103 SER A CA 1
ATOM 846 C C . SER A 1 103 ? 14.684 -8.862 -21.025 1.00 97.81 103 SER A C 1
ATOM 848 O O . SER A 1 103 ? 13.612 -9.001 -20.435 1.00 97.81 103 SER A O 1
ATOM 850 N N . ALA A 1 104 ? 15.722 -9.678 -20.822 1.00 97.75 104 ALA A N 1
ATOM 851 C CA . ALA A 1 104 ? 15.701 -10.755 -19.835 1.00 97.75 104 ALA A CA 1
ATOM 852 C C . ALA A 1 104 ? 15.653 -10.201 -18.400 1.00 97.75 104 ALA A C 1
ATOM 854 O O . ALA A 1 104 ? 14.835 -10.650 -17.597 1.00 97.75 104 ALA A O 1
ATOM 855 N N . SER A 1 105 ? 16.467 -9.180 -18.111 1.00 97.19 105 SER A N 1
ATOM 856 C CA . SER A 1 105 ? 16.499 -8.484 -16.818 1.00 97.19 105 SER A CA 1
ATOM 857 C C . SER A 1 105 ? 15.144 -7.863 -16.466 1.00 97.19 105 SER A C 1
ATOM 859 O O . SER A 1 105 ? 14.603 -8.110 -15.385 1.00 97.19 105 SER A O 1
ATOM 861 N N . LEU A 1 106 ? 14.537 -7.126 -17.406 1.00 98.00 106 LEU A N 1
ATOM 862 C CA . LEU A 1 106 ? 13.196 -6.565 -17.239 1.00 98.00 106 LEU A CA 1
ATOM 863 C C . LEU A 1 106 ? 12.166 -7.666 -16.967 1.00 98.00 106 LEU A C 1
ATOM 865 O O . LEU A 1 106 ? 11.381 -7.552 -16.027 1.00 98.00 106 LEU A O 1
ATOM 869 N N . SER A 1 107 ? 12.177 -8.740 -17.763 1.00 97.81 107 SER A N 1
ATOM 870 C CA . SER A 1 107 ? 11.231 -9.846 -17.596 1.00 97.81 107 SER A CA 1
ATOM 871 C C . SER A 1 107 ? 11.327 -10.469 -16.205 1.00 97.81 107 SER A C 1
ATOM 873 O O . SER A 1 107 ? 10.296 -10.758 -15.602 1.00 97.81 107 SER A O 1
ATOM 875 N N . GLN A 1 108 ? 12.539 -10.665 -15.681 1.00 97.50 108 GLN A N 1
ATOM 876 C CA . GLN A 1 108 ? 12.739 -11.209 -14.340 1.00 97.50 108 GLN A CA 1
ATOM 877 C C . GLN A 1 108 ? 12.159 -10.281 -13.266 1.00 97.50 108 GLN A C 1
ATOM 879 O O . GLN A 1 108 ? 11.393 -10.743 -12.420 1.00 97.50 108 GLN A O 1
ATOM 884 N N . LYS A 1 109 ? 12.463 -8.977 -13.336 1.00 97.81 109 LYS A N 1
ATOM 885 C CA . LYS A 1 109 ? 11.945 -7.974 -12.391 1.00 97.81 109 LYS A CA 1
ATOM 886 C C . LYS A 1 109 ? 10.417 -7.915 -12.396 1.00 97.81 109 LYS A C 1
ATOM 888 O O . LYS A 1 109 ? 9.800 -7.874 -11.338 1.00 97.81 109 LYS A O 1
ATOM 893 N N . VAL A 1 110 ? 9.801 -7.951 -13.577 1.00 96.88 110 VAL A N 1
ATOM 894 C CA . VAL A 1 110 ? 8.338 -7.923 -13.725 1.00 96.88 110 VAL A CA 1
ATOM 895 C C . VAL A 1 110 ? 7.688 -9.187 -13.149 1.00 96.88 110 VAL A C 1
ATOM 897 O O . VAL A 1 110 ? 6.679 -9.093 -12.452 1.00 96.88 110 VAL A O 1
ATOM 900 N N . ILE A 1 111 ? 8.271 -10.368 -13.391 1.00 96.31 111 ILE A N 1
ATOM 901 C CA . ILE A 1 111 ? 7.780 -11.632 -12.817 1.00 96.31 111 ILE A CA 1
ATOM 902 C C . ILE A 1 111 ? 7.847 -11.597 -11.286 1.00 96.31 111 ILE A C 1
ATOM 904 O O . ILE A 1 111 ? 6.889 -11.989 -10.621 1.00 96.31 111 ILE A O 1
ATOM 908 N N . GLU A 1 112 ? 8.962 -11.128 -10.726 1.00 96.56 112 GLU A N 1
ATOM 909 C CA . GLU A 1 112 ? 9.138 -11.005 -9.279 1.00 96.56 112 GLU A CA 1
ATOM 910 C C . GLU A 1 112 ? 8.147 -10.008 -8.668 1.00 96.56 112 GLU A C 1
ATOM 912 O O . GLU A 1 112 ? 7.487 -10.325 -7.679 1.00 96.56 112 GLU A O 1
ATOM 917 N N . PHE A 1 113 ? 7.963 -8.850 -9.304 1.00 97.50 113 PHE A N 1
ATOM 918 C CA . PHE A 1 113 ? 7.013 -7.835 -8.860 1.00 97.50 113 PHE A CA 1
ATOM 919 C C . PHE A 1 113 ? 5.584 -8.375 -8.786 1.00 97.50 113 PHE A C 1
ATOM 921 O O . PHE A 1 113 ? 4.957 -8.269 -7.739 1.00 97.50 113 PHE A O 1
ATOM 928 N N . TYR A 1 114 ? 5.076 -9.023 -9.837 1.00 96.12 114 TYR A N 1
ATOM 929 C CA . TYR A 1 114 ? 3.711 -9.566 -9.809 1.00 96.12 114 TYR A CA 1
ATOM 930 C C . TYR A 1 114 ? 3.553 -10.805 -8.928 1.00 96.12 114 TYR A C 1
ATOM 932 O O . TYR A 1 114 ? 2.431 -11.148 -8.554 1.00 96.12 114 TYR A O 1
ATOM 940 N N . LYS A 1 115 ? 4.651 -11.487 -8.586 1.00 96.06 115 LYS A N 1
ATOM 941 C CA . LYS A 1 115 ? 4.630 -12.545 -7.573 1.00 96.06 115 LYS A CA 1
ATOM 942 C C . LYS A 1 115 ? 4.406 -11.964 -6.175 1.00 96.06 115 LYS A C 1
ATOM 944 O O . LYS A 1 115 ? 3.689 -12.576 -5.392 1.00 96.06 115 LYS A O 1
ATOM 949 N N . LEU A 1 116 ? 5.021 -10.821 -5.872 1.00 95.94 116 LEU A N 1
ATOM 950 C CA . LEU A 1 116 ? 4.869 -10.129 -4.589 1.00 95.94 116 LEU A CA 1
ATOM 951 C C . LEU A 1 116 ? 3.562 -9.330 -4.516 1.00 95.94 116 LEU A C 1
ATOM 953 O O . LEU A 1 116 ? 2.900 -9.334 -3.488 1.00 95.94 116 LEU A O 1
ATOM 957 N N . TYR A 1 117 ? 3.171 -8.693 -5.618 1.00 96.31 117 TYR A N 1
ATOM 958 C CA . TYR A 1 117 ? 2.063 -7.741 -5.686 1.00 96.31 117 TYR A CA 1
ATOM 959 C C . TYR A 1 117 ? 1.030 -8.194 -6.710 1.00 96.31 117 TYR A C 1
ATOM 961 O O . TYR A 1 117 ? 0.828 -7.591 -7.767 1.00 96.31 117 TYR A O 1
ATOM 969 N N . SER A 1 118 ? 0.385 -9.315 -6.393 1.00 95.31 118 SER A N 1
ATOM 970 C CA . SER A 1 118 ? -0.582 -9.950 -7.291 1.00 95.31 118 SER A CA 1
ATOM 971 C C . SER A 1 118 ? -1.811 -9.076 -7.575 1.00 95.31 118 SER A C 1
ATOM 973 O O . SER A 1 118 ? -2.369 -9.173 -8.666 1.00 95.31 118 SER A O 1
ATOM 975 N N . PHE A 1 119 ? -2.174 -8.163 -6.664 1.00 94.88 119 PHE A N 1
ATOM 976 C CA . PHE A 1 119 ? -3.292 -7.224 -6.831 1.00 94.88 119 PHE A CA 1
ATOM 977 C C . PHE A 1 119 ? -3.130 -6.282 -8.039 1.00 94.88 119 PHE A C 1
ATOM 979 O O . PHE A 1 119 ? -4.126 -5.777 -8.561 1.00 94.88 119 PHE A O 1
ATOM 986 N N . ALA A 1 120 ? -1.888 -6.036 -8.475 1.00 93.94 120 ALA A N 1
ATOM 987 C CA . ALA A 1 120 ? -1.554 -5.172 -9.607 1.00 93.94 120 ALA A CA 1
ATOM 988 C C . ALA A 1 120 ? -1.530 -5.926 -10.949 1.00 93.94 120 ALA A C 1
ATOM 990 O O . ALA A 1 120 ? -1.408 -5.317 -12.014 1.00 93.94 120 ALA A O 1
ATOM 991 N N . LYS A 1 121 ? -1.597 -7.261 -10.915 1.00 91.69 121 LYS A N 1
ATOM 992 C CA . LYS A 1 121 ? -1.497 -8.099 -12.106 1.00 91.69 121 LYS A CA 1
ATOM 993 C C . LYS A 1 121 ? -2.751 -7.959 -12.974 1.00 91.69 121 LYS A C 1
ATOM 995 O O . LYS A 1 121 ? -3.855 -7.805 -12.466 1.00 91.69 121 LYS A O 1
ATOM 1000 N N . ASP A 1 122 ? -2.564 -8.017 -14.293 1.00 87.25 122 ASP A N 1
ATOM 1001 C CA . ASP A 1 122 ? -3.632 -8.009 -15.306 1.00 87.25 122 ASP A CA 1
ATOM 1002 C C . ASP A 1 122 ? -4.498 -6.726 -15.338 1.00 87.25 122 ASP A C 1
ATOM 1004 O O . ASP A 1 122 ? -5.498 -6.661 -16.050 1.00 87.25 122 ASP A O 1
ATOM 1008 N N . LYS A 1 123 ? -4.075 -5.665 -14.636 1.00 91.94 123 LYS A N 1
ATOM 1009 C CA . LYS A 1 123 ? -4.701 -4.337 -14.649 1.00 91.94 123 LYS A CA 1
ATOM 1010 C C . LYS A 1 123 ? -3.925 -3.382 -15.565 1.00 91.94 123 LYS A C 1
ATOM 1012 O O . LYS A 1 123 ? -2.726 -3.163 -15.387 1.00 91.94 123 LYS A O 1
ATOM 1017 N N . GLU A 1 124 ? -4.609 -2.781 -16.541 1.00 91.50 124 GLU A N 1
ATOM 1018 C CA . GLU A 1 124 ? -3.983 -1.890 -17.534 1.00 91.50 124 GLU A CA 1
ATOM 1019 C C . GLU A 1 124 ? -3.315 -0.664 -16.892 1.00 91.50 124 GLU A C 1
ATOM 1021 O O . GLU A 1 124 ? -2.212 -0.274 -17.283 1.00 91.50 124 GLU A O 1
ATOM 1026 N N . ASP A 1 125 ? -3.948 -0.096 -15.870 1.00 93.62 125 ASP A N 1
ATOM 1027 C CA . ASP A 1 125 ? -3.452 1.081 -15.157 1.00 93.62 125 ASP A CA 1
ATOM 1028 C C . ASP A 1 125 ? -2.109 0.814 -14.471 1.00 93.62 125 ASP A C 1
ATOM 1030 O O . ASP A 1 125 ? -1.183 1.624 -14.562 1.00 93.62 125 ASP A O 1
ATOM 1034 N N . TRP A 1 126 ? -1.952 -0.373 -13.883 1.00 95.69 126 TRP A N 1
ATOM 1035 C CA . TRP A 1 126 ? -0.691 -0.816 -13.294 1.00 95.69 126 TRP A CA 1
ATOM 1036 C C . TRP A 1 126 ? 0.385 -1.071 -14.352 1.00 95.69 126 TRP A C 1
ATOM 1038 O O . TRP A 1 126 ? 1.543 -0.702 -14.151 1.00 95.69 126 TRP A O 1
ATOM 1048 N N . ASN A 1 127 ? 0.021 -1.608 -15.520 1.00 92.56 127 ASN A N 1
ATOM 1049 C CA . ASN A 1 127 ? 0.966 -1.751 -16.633 1.00 92.56 127 ASN A CA 1
ATOM 1050 C C . ASN A 1 127 ? 1.511 -0.388 -17.084 1.00 92.56 127 ASN A C 1
ATOM 1052 O O . ASN A 1 127 ? 2.718 -0.246 -17.283 1.00 92.56 127 ASN A O 1
ATOM 1056 N N . LYS A 1 128 ? 0.647 0.632 -17.195 1.00 93.75 128 LYS A N 1
ATOM 1057 C CA . LYS A 1 128 ? 1.058 2.014 -17.504 1.00 93.75 128 LYS A CA 1
ATOM 1058 C C . LYS A 1 128 ? 1.902 2.612 -16.382 1.00 93.75 128 LYS A C 1
ATOM 1060 O O . LYS A 1 128 ? 2.907 3.264 -16.656 1.00 93.75 128 LYS A O 1
ATOM 1065 N N . PHE A 1 129 ? 1.544 2.364 -15.124 1.00 96.06 129 PHE A N 1
ATOM 1066 C CA . PHE A 1 129 ? 2.285 2.849 -13.959 1.00 96.06 129 PHE A CA 1
ATOM 1067 C C . PHE A 1 129 ? 3.761 2.411 -13.961 1.00 96.06 129 PHE A C 1
ATOM 1069 O O . PHE A 1 129 ? 4.651 3.203 -13.631 1.00 96.06 129 PHE A O 1
ATOM 1076 N N . LEU A 1 130 ? 4.023 1.176 -14.400 1.00 96.38 130 LEU A N 1
ATOM 1077 C CA . LEU A 1 130 ? 5.359 0.577 -14.494 1.00 96.38 130 LEU A CA 1
ATOM 1078 C C . LEU A 1 130 ? 6.176 1.029 -15.718 1.00 96.38 130 LEU A C 1
ATOM 1080 O O . LEU A 1 130 ? 7.357 0.685 -15.834 1.00 96.38 130 LEU A O 1
ATOM 1084 N N . MET A 1 131 ? 5.592 1.810 -16.628 1.00 95.69 131 MET A N 1
ATOM 1085 C CA . MET A 1 131 ? 6.319 2.393 -17.756 1.00 95.69 131 MET A CA 1
ATOM 1086 C C . MET A 1 131 ? 7.034 3.692 -17.350 1.00 95.69 131 MET A C 1
ATOM 1088 O O . MET A 1 131 ? 6.555 4.437 -16.491 1.00 95.69 131 MET A O 1
ATOM 1092 N N . PRO A 1 132 ? 8.181 4.029 -17.962 1.00 94.50 132 PRO A N 1
ATOM 1093 C CA . PRO A 1 132 ? 8.761 5.359 -17.841 1.00 94.50 132 PRO A CA 1
ATOM 1094 C C . PRO A 1 132 ? 7.914 6.394 -18.597 1.00 94.50 132 PRO A C 1
ATOM 1096 O O . PRO A 1 132 ? 7.127 6.062 -19.484 1.00 94.50 132 PRO A O 1
ATOM 1099 N N . VAL A 1 133 ? 8.132 7.678 -18.297 1.00 93.25 133 VAL A N 1
ATOM 1100 C CA . VAL A 1 133 ? 7.413 8.807 -18.925 1.00 93.25 133 VAL A CA 1
ATOM 1101 C C . VAL A 1 133 ? 7.490 8.762 -20.455 1.00 93.25 133 VAL A C 1
ATOM 1103 O O . VAL A 1 133 ? 6.491 8.974 -21.134 1.00 93.25 133 VAL A O 1
ATOM 1106 N N . SER A 1 134 ? 8.656 8.415 -21.010 1.00 90.81 134 SER A N 1
ATOM 1107 C CA . SER A 1 134 ? 8.876 8.307 -22.461 1.00 90.81 134 SER A CA 1
ATOM 1108 C C . SER A 1 134 ? 8.045 7.216 -23.143 1.00 90.81 134 SER A C 1
ATOM 1110 O O . SER A 1 134 ? 7.959 7.200 -24.366 1.00 90.81 134 SER A O 1
ATOM 1112 N N . GLN A 1 135 ? 7.453 6.302 -22.372 1.00 91.19 135 GLN A N 1
ATOM 1113 C CA . GLN A 1 135 ? 6.619 5.200 -22.852 1.00 91.19 135 GLN A CA 1
ATOM 1114 C C . GLN A 1 135 ? 5.171 5.318 -22.348 1.00 91.19 135 GLN A C 1
ATOM 1116 O O . GLN A 1 135 ? 4.452 4.326 -22.304 1.00 91.19 135 GLN A O 1
ATOM 1121 N N . GLY A 1 136 ? 4.736 6.526 -21.969 1.00 90.62 136 GLY A N 1
ATOM 1122 C CA . GLY A 1 136 ? 3.359 6.792 -21.539 1.00 90.62 136 GLY A CA 1
ATOM 1123 C C . GLY A 1 136 ? 3.083 6.507 -20.063 1.00 90.62 136 GLY A C 1
ATOM 1124 O O . GLY A 1 136 ? 1.923 6.465 -19.662 1.00 90.62 136 GLY A O 1
ATOM 1125 N N . GLY A 1 137 ? 4.124 6.313 -19.251 1.00 92.94 137 GLY A N 1
ATOM 1126 C CA . GLY A 1 137 ? 3.964 6.159 -17.811 1.00 92.94 137 GLY A CA 1
ATOM 1127 C C . GLY A 1 137 ? 3.712 7.471 -17.057 1.00 92.94 137 GLY A C 1
ATOM 1128 O O . GLY A 1 137 ? 3.797 8.558 -17.637 1.00 92.94 137 GLY A O 1
ATOM 1129 N N . PRO A 1 138 ? 3.449 7.384 -15.738 1.00 92.19 138 PRO A N 1
ATOM 1130 C CA . PRO A 1 138 ? 3.196 8.520 -14.860 1.00 92.19 138 PRO A CA 1
ATOM 1131 C C . PRO A 1 138 ? 4.173 9.681 -15.026 1.00 92.19 138 PRO A C 1
ATOM 1133 O O . PRO A 1 138 ? 5.382 9.489 -14.866 1.00 92.19 138 PRO A O 1
ATOM 1136 N N . GLN A 1 139 ? 3.625 10.873 -15.287 1.00 91.94 139 GLN A N 1
ATOM 1137 C CA . GLN A 1 139 ? 4.360 12.144 -15.350 1.00 91.94 139 GLN A CA 1
ATOM 1138 C C . GLN A 1 139 ? 4.588 12.768 -13.964 1.00 91.94 139 GLN A C 1
ATOM 1140 O O . GLN A 1 139 ? 5.436 13.644 -13.809 1.00 91.94 139 GLN A O 1
ATOM 1145 N N . TYR A 1 140 ? 3.843 12.316 -12.954 1.00 91.81 140 TYR A N 1
ATOM 1146 C CA . TYR A 1 140 ? 3.987 12.752 -11.570 1.00 91.81 140 TYR A CA 1
ATOM 1147 C C . TYR A 1 140 ? 5.127 12.019 -10.847 1.00 91.81 140 TYR A C 1
ATOM 1149 O O . TYR A 1 140 ? 5.581 10.947 -11.254 1.00 91.81 140 TYR A O 1
ATOM 1157 N N . SER A 1 141 ? 5.584 12.602 -9.738 1.00 94.19 141 SER A N 1
ATOM 1158 C CA . SER A 1 141 ? 6.624 12.018 -8.892 1.00 94.19 141 SER A CA 1
ATOM 1159 C C . SER A 1 141 ? 6.099 10.793 -8.143 1.00 94.19 141 SER A C 1
ATOM 1161 O O . SER A 1 141 ? 5.185 10.906 -7.328 1.00 94.19 141 SER A O 1
ATOM 1163 N N . LEU A 1 142 ? 6.728 9.633 -8.361 1.00 95.62 142 LEU A N 1
ATOM 1164 C CA . LEU A 1 142 ? 6.452 8.418 -7.585 1.00 95.62 142 LEU A CA 1
ATOM 1165 C C . LEU A 1 142 ? 6.735 8.602 -6.094 1.00 95.62 142 LEU A C 1
ATOM 1167 O O . LEU A 1 142 ? 6.044 8.022 -5.269 1.00 95.62 142 LEU A O 1
ATOM 1171 N N . LYS A 1 143 ? 7.727 9.429 -5.751 1.00 96.31 143 LYS A N 1
ATOM 1172 C CA . LYS A 1 143 ? 8.092 9.712 -4.362 1.00 96.31 143 LYS A CA 1
ATOM 1173 C C . LYS A 1 143 ? 7.016 10.526 -3.644 1.00 96.31 143 LYS A C 1
ATOM 1175 O O . LYS A 1 143 ? 6.712 10.237 -2.492 1.00 96.31 143 LYS A O 1
ATOM 1180 N N . GLU A 1 144 ? 6.452 11.532 -4.315 1.00 96.94 144 GLU A N 1
ATOM 1181 C CA . GLU A 1 144 ? 5.343 12.304 -3.738 1.00 96.94 144 GLU A CA 1
ATOM 1182 C C . GLU A 1 144 ? 4.095 11.430 -3.636 1.00 96.94 144 GLU A C 1
ATOM 1184 O O . GLU A 1 144 ? 3.479 11.386 -2.581 1.00 96.94 144 GLU A O 1
ATOM 1189 N N . PHE A 1 145 ? 3.802 10.628 -4.665 1.00 97.75 145 PHE A N 1
ATOM 1190 C CA . PHE A 1 145 ? 2.688 9.684 -4.606 1.00 97.75 145 PHE A CA 1
ATOM 1191 C C . PHE A 1 145 ? 2.834 8.689 -3.442 1.00 97.75 145 PHE A C 1
ATOM 1193 O O . PHE A 1 145 ? 1.911 8.531 -2.654 1.00 97.75 145 PHE A O 1
ATOM 1200 N N . GLN A 1 146 ? 4.014 8.087 -3.258 1.00 98.12 146 GLN A N 1
ATOM 1201 C CA . GLN A 1 146 ? 4.308 7.230 -2.105 1.00 98.12 146 GLN A CA 1
ATOM 1202 C C . GLN A 1 146 ? 4.064 7.948 -0.776 1.00 98.12 146 GLN A C 1
ATOM 1204 O O . GLN A 1 146 ? 3.500 7.363 0.147 1.00 98.12 146 GLN A O 1
ATOM 1209 N N . LYS A 1 147 ? 4.519 9.199 -0.660 1.00 98.19 147 LYS A N 1
ATOM 1210 C CA . LYS A 1 147 ? 4.365 9.998 0.556 1.00 98.19 147 LYS A CA 1
ATOM 1211 C C . LYS A 1 147 ? 2.894 10.271 0.858 1.00 98.19 147 LYS A C 1
ATOM 1213 O O . LYS A 1 147 ? 2.509 10.143 2.017 1.00 98.19 147 LYS A O 1
ATOM 1218 N N . ASP A 1 148 ? 2.102 10.600 -0.157 1.00 98.06 148 ASP A N 1
ATOM 1219 C CA . ASP A 1 148 ? 0.667 10.838 -0.017 1.00 98.06 148 ASP A CA 1
ATOM 1220 C C . ASP A 1 148 ? -0.036 9.571 0.492 1.00 98.06 148 ASP A C 1
ATOM 1222 O O . ASP A 1 148 ? -0.707 9.617 1.521 1.00 98.06 148 ASP A O 1
ATOM 1226 N N . ILE A 1 149 ? 0.204 8.414 -0.141 1.00 98.38 149 ILE A N 1
ATOM 1227 C CA . ILE A 1 149 ? -0.377 7.130 0.292 1.00 98.38 149 ILE A CA 1
ATOM 1228 C C . ILE A 1 149 ? 0.040 6.777 1.720 1.00 98.38 149 ILE A C 1
ATOM 1230 O O . ILE A 1 149 ? -0.796 6.432 2.553 1.00 98.38 149 ILE A O 1
ATOM 1234 N N . LEU A 1 150 ? 1.331 6.905 2.031 1.00 98.31 150 LEU A N 1
ATOM 1235 C CA . LEU A 1 150 ? 1.841 6.615 3.366 1.00 98.31 150 LEU A CA 1
ATOM 1236 C C . LEU A 1 150 ? 1.218 7.530 4.427 1.00 98.31 150 LEU A C 1
ATOM 1238 O O . LEU A 1 150 ? 0.948 7.079 5.539 1.00 98.31 150 LEU A O 1
ATOM 1242 N N . GLN A 1 151 ? 1.003 8.808 4.107 1.00 98.12 151 GLN A N 1
ATOM 1243 C CA . GLN A 1 151 ? 0.379 9.752 5.026 1.00 98.12 151 GLN A CA 1
ATOM 1244 C C . GLN A 1 151 ? -1.076 9.375 5.311 1.00 98.12 151 GLN A C 1
ATOM 1246 O O . GLN A 1 151 ? -1.465 9.384 6.477 1.00 98.12 151 GLN A O 1
ATOM 1251 N N . ILE A 1 152 ? -1.839 8.983 4.287 1.00 98.25 152 ILE A N 1
ATOM 1252 C CA . ILE A 1 152 ? -3.222 8.516 4.453 1.00 98.25 152 ILE A CA 1
ATOM 1253 C C . ILE A 1 152 ? -3.258 7.306 5.395 1.00 98.25 152 ILE A C 1
ATOM 1255 O O . ILE A 1 152 ? -3.986 7.320 6.386 1.00 98.25 152 ILE A O 1
ATOM 1259 N N . CYS A 1 153 ? -2.417 6.292 5.158 1.00 98.00 153 CYS A N 1
ATOM 1260 C CA . CYS A 1 153 ? -2.364 5.117 6.035 1.00 98.00 153 CYS A CA 1
ATOM 1261 C C . CYS A 1 153 ? -1.966 5.492 7.473 1.00 98.00 153 CYS A C 1
ATOM 1263 O O . CYS A 1 153 ? -2.569 5.014 8.431 1.00 98.00 153 CYS A O 1
ATOM 1265 N N . ARG A 1 154 ? -0.992 6.397 7.649 1.00 97.38 154 ARG A N 1
ATOM 1266 C CA . ARG A 1 154 ? -0.572 6.891 8.973 1.00 97.38 154 ARG A CA 1
ATOM 1267 C C . ARG A 1 154 ? -1.679 7.626 9.713 1.00 97.38 154 ARG A C 1
ATOM 1269 O O . ARG A 1 154 ? -1.788 7.448 10.921 1.00 97.38 154 ARG A O 1
ATOM 1276 N N . ASN A 1 155 ? -2.488 8.416 9.012 1.00 97.38 155 ASN A N 1
ATOM 1277 C CA . ASN A 1 155 ? -3.629 9.100 9.610 1.00 97.38 155 ASN A CA 1
ATOM 1278 C C . ASN A 1 155 ? -4.621 8.079 10.193 1.00 97.38 155 ASN A C 1
ATOM 1280 O O . ASN A 1 155 ? -5.049 8.236 11.335 1.00 97.38 155 ASN A O 1
ATOM 1284 N N . ARG A 1 156 ? -4.902 6.987 9.468 1.00 96.94 156 ARG A N 1
ATOM 1285 C CA . ARG A 1 156 ? -5.787 5.907 9.943 1.00 96.94 156 ARG A CA 1
ATOM 1286 C C . ARG A 1 156 ? -5.176 5.088 11.075 1.00 96.94 156 ARG A C 1
ATOM 1288 O O . ARG A 1 156 ? -5.826 4.872 12.089 1.00 96.94 156 ARG A O 1
ATOM 1295 N N . TRP A 1 157 ? -3.904 4.704 10.976 1.00 97.06 157 TRP A N 1
ATOM 1296 C CA . TRP A 1 157 ? -3.221 3.998 12.068 1.00 97.06 157 TRP A CA 1
ATOM 1297 C C . TRP A 1 157 ? -3.107 4.830 13.351 1.00 97.06 157 TRP A C 1
ATOM 1299 O O . TRP A 1 157 ? -3.092 4.256 14.442 1.00 97.06 157 TRP A O 1
ATOM 1309 N N . ALA A 1 158 ? -3.020 6.160 13.241 1.00 94.81 158 ALA A N 1
ATOM 1310 C CA . ALA A 1 158 ? -2.984 7.055 14.395 1.00 94.81 158 ALA A CA 1
ATOM 1311 C C . ALA A 1 158 ? -4.315 7.065 15.163 1.00 94.81 158 ALA A C 1
ATOM 1313 O O . ALA A 1 158 ? -4.292 7.034 16.398 1.00 94.81 158 ALA A O 1
ATOM 1314 N N . ILE A 1 159 ? -5.444 7.056 14.439 1.00 94.62 159 ILE A N 1
ATOM 1315 C CA . ILE A 1 159 ? -6.781 6.824 15.010 1.00 94.62 159 ILE A CA 1
ATOM 1316 C C . ILE A 1 159 ? -6.785 5.438 15.664 1.00 94.62 159 ILE A C 1
ATOM 1318 O O . ILE A 1 159 ? -6.925 5.319 16.879 1.00 94.62 159 ILE A O 1
ATOM 1322 N N . GLY A 1 160 ? -6.432 4.416 14.888 1.00 94.69 160 GLY A N 1
ATOM 1323 C CA . GLY A 1 160 ? -6.363 3.027 15.315 1.00 94.69 160 GLY A CA 1
ATOM 1324 C C . GLY A 1 160 ? -7.405 2.199 14.581 1.00 94.69 160 GLY A C 1
ATOM 1325 O O . GLY A 1 160 ? -8.581 2.546 14.577 1.00 94.69 160 GLY A O 1
ATOM 1326 N N . ILE A 1 161 ? -6.940 1.117 13.962 1.00 96.81 161 ILE A N 1
ATOM 1327 C CA . ILE A 1 161 ? -7.753 0.233 13.133 1.00 96.81 161 ILE A CA 1
ATOM 1328 C C . ILE A 1 161 ? -7.901 -1.103 13.854 1.00 96.81 161 ILE A C 1
ATOM 1330 O O . ILE A 1 161 ? -6.891 -1.772 14.108 1.00 96.81 161 ILE A O 1
ATOM 1334 N N . LEU A 1 162 ? -9.141 -1.469 14.167 1.00 95.81 162 LEU A N 1
ATOM 1335 C CA . LEU A 1 162 ? -9.504 -2.707 14.856 1.00 95.81 162 LEU A CA 1
ATOM 1336 C C . LEU A 1 162 ? -9.332 -3.929 13.941 1.00 95.81 162 LEU A C 1
ATOM 1338 O O . LEU A 1 162 ? -9.653 -3.884 12.751 1.00 95.81 162 LEU A O 1
ATOM 1342 N N . ASP A 1 163 ? -8.827 -5.033 14.495 1.00 94.81 163 ASP A N 1
ATOM 1343 C CA . ASP A 1 163 ? -8.687 -6.314 13.789 1.00 94.81 163 ASP A CA 1
ATOM 1344 C C . ASP A 1 163 ? -9.973 -7.149 13.756 1.00 94.81 163 ASP A C 1
ATOM 1346 O O . ASP A 1 163 ? -10.098 -8.076 12.951 1.00 94.81 163 ASP A O 1
ATOM 1350 N N . ILE A 1 164 ? -10.949 -6.781 14.582 1.00 92.19 164 ILE A N 1
ATOM 1351 C CA . ILE A 1 164 ? -12.305 -7.322 14.579 1.00 92.19 164 ILE A CA 1
ATOM 1352 C C . ILE A 1 164 ? -13.307 -6.256 14.141 1.00 92.19 164 ILE A C 1
ATOM 1354 O O . ILE A 1 164 ? -13.089 -5.058 14.308 1.00 92.19 164 ILE A O 1
ATOM 1358 N N . ASN A 1 165 ? -14.432 -6.699 13.581 1.00 87.12 165 ASN A N 1
ATOM 1359 C CA . ASN A 1 165 ? -15.498 -5.786 13.187 1.00 87.12 165 ASN A CA 1
ATOM 1360 C C . ASN A 1 165 ? -16.217 -5.215 14.419 1.00 87.12 165 ASN A C 1
ATOM 1362 O O . ASN A 1 165 ? -16.524 -5.965 15.350 1.00 87.12 165 ASN A O 1
ATOM 1366 N N . GLU A 1 166 ? -16.564 -3.928 14.376 1.00 83.19 166 GLU A N 1
ATOM 1367 C CA . GLU A 1 166 ? -17.268 -3.237 15.462 1.00 83.19 166 GLU A CA 1
ATOM 1368 C C . GLU A 1 166 ? -18.589 -3.933 15.839 1.00 83.19 166 GLU A C 1
ATOM 1370 O O . GLU A 1 166 ? -18.924 -4.039 17.014 1.00 83.19 166 GLU A O 1
ATOM 1375 N N . SER A 1 167 ? -19.306 -4.523 14.874 1.00 85.06 167 SER A N 1
ATOM 1376 C CA . SER A 1 167 ? -20.576 -5.227 15.128 1.00 85.06 167 SER A CA 1
ATOM 1377 C C . SER A 1 167 ? -20.467 -6.447 16.054 1.00 85.06 167 SER A C 1
ATOM 1379 O O . SER A 1 167 ? -21.483 -6.914 16.573 1.00 85.06 167 SER A O 1
ATOM 1381 N N . ILE A 1 168 ? -19.258 -6.980 16.262 1.00 86.69 168 ILE A N 1
ATOM 1382 C CA . ILE A 1 168 ? -18.994 -8.105 17.173 1.00 86.69 168 ILE A CA 1
ATOM 1383 C C . ILE A 1 168 ? -18.750 -7.605 18.607 1.00 86.69 168 ILE A C 1
ATOM 1385 O O . ILE A 1 168 ? -18.874 -8.368 19.570 1.00 86.69 168 ILE A O 1
ATOM 1389 N N . ILE A 1 169 ? -18.422 -6.325 18.769 1.00 86.56 169 ILE A N 1
ATOM 1390 C CA . ILE A 1 169 ? -18.052 -5.729 20.046 1.00 86.56 169 ILE A CA 1
ATOM 1391 C C . ILE A 1 169 ? -19.321 -5.486 20.858 1.00 86.56 169 ILE A C 1
ATOM 1393 O O . ILE A 1 169 ? -20.143 -4.627 20.554 1.00 86.56 169 ILE A O 1
ATOM 1397 N N . VAL A 1 170 ? -19.480 -6.273 21.921 1.00 87.19 170 VAL A N 1
ATOM 1398 C CA . VAL A 1 170 ? -20.612 -6.126 22.843 1.00 87.19 170 VAL A CA 1
ATOM 1399 C C . VAL A 1 170 ? -20.365 -5.054 23.900 1.00 87.19 170 VAL A C 1
ATOM 1401 O O . VAL A 1 170 ? -21.324 -4.561 24.487 1.00 87.19 170 VAL A O 1
ATOM 1404 N N . SER A 1 171 ? -19.106 -4.705 24.170 1.00 86.38 171 SER A N 1
ATOM 1405 C CA . SER A 1 171 ? -18.754 -3.722 25.189 1.00 86.38 171 SER A CA 1
ATOM 1406 C C . SER A 1 171 ? -19.135 -2.304 24.766 1.00 86.38 171 SER A C 1
ATOM 1408 O O . SER A 1 171 ? -19.102 -1.954 23.594 1.00 86.38 171 SER A O 1
ATOM 1410 N N . ASN A 1 172 ? -19.478 -1.455 25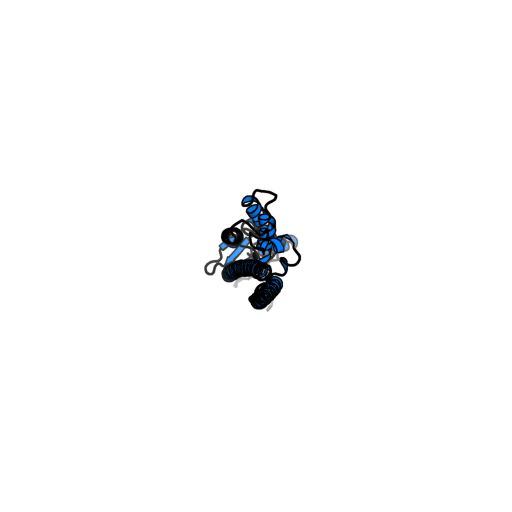.735 1.00 86.69 172 ASN A N 1
ATOM 1411 C CA . ASN A 1 172 ? -19.764 -0.037 25.489 1.00 86.69 172 ASN A CA 1
ATOM 1412 C C . ASN A 1 172 ? -18.481 0.793 25.302 1.00 86.69 172 ASN A C 1
ATOM 1414 O O . ASN A 1 172 ? -18.538 1.935 24.848 1.00 86.69 172 ASN A O 1
ATOM 1418 N N . GLN A 1 173 ? -17.343 0.251 25.738 1.00 89.75 173 GLN A N 1
ATOM 1419 C CA . GLN A 1 173 ? -16.034 0.892 25.695 1.00 89.75 173 GLN A CA 1
ATOM 1420 C C . GLN A 1 173 ? -14.970 -0.103 25.245 1.00 89.75 173 GLN A C 1
ATOM 1422 O O . GLN A 1 173 ? -15.122 -1.318 25.395 1.00 89.75 173 GLN A O 1
ATOM 1427 N N . LEU A 1 174 ? -13.882 0.447 24.727 1.00 91.69 174 LEU A N 1
ATOM 1428 C CA . LEU A 1 174 ? -12.690 -0.252 24.282 1.00 91.69 174 LEU A CA 1
ATOM 1429 C C . LEU A 1 174 ? -11.513 0.235 25.119 1.00 91.69 174 LEU A C 1
ATOM 1431 O O . LEU A 1 174 ? -11.417 1.420 25.418 1.00 91.69 174 LEU A O 1
ATOM 1435 N N . ALA A 1 175 ? -10.616 -0.659 25.502 1.00 92.31 175 ALA A N 1
ATOM 1436 C CA . ALA A 1 175 ? -9.366 -0.320 26.159 1.00 92.31 175 ALA A CA 1
ATOM 1437 C C . ALA A 1 175 ? -8.223 -0.574 25.178 1.00 92.31 175 ALA A C 1
ATOM 1439 O O . ALA A 1 175 ? -8.062 -1.691 24.703 1.00 92.31 175 ALA A O 1
ATOM 1440 N N . VAL A 1 176 ? -7.416 0.439 24.878 1.00 92.88 176 VAL A N 1
ATOM 1441 C CA . VAL A 1 176 ? -6.231 0.279 24.030 1.00 92.88 176 VAL A CA 1
ATOM 1442 C C . VAL A 1 176 ? -4.986 0.374 24.893 1.00 92.88 176 VAL A C 1
ATOM 1444 O O . VAL A 1 176 ? -4.694 1.424 25.470 1.00 92.88 176 VAL A O 1
ATOM 1447 N N . ASP A 1 177 ? -4.247 -0.725 24.957 1.00 91.56 177 ASP A N 1
ATOM 1448 C CA . ASP A 1 177 ? -2.920 -0.780 25.539 1.00 91.56 177 ASP A CA 1
ATOM 1449 C C . ASP A 1 177 ? -1.889 -0.212 24.553 1.00 91.56 177 ASP A C 1
ATOM 1451 O O . ASP A 1 177 ? -1.692 -0.720 23.444 1.00 91.56 177 ASP A O 1
ATOM 1455 N N . ASN A 1 178 ? -1.235 0.867 24.981 1.00 83.56 178 ASN A N 1
ATOM 1456 C CA . ASN A 1 178 ? -0.155 1.533 24.257 1.00 83.56 178 ASN A CA 1
ATOM 1457 C C . ASN A 1 178 ? 1.240 1.178 24.819 1.00 83.56 178 ASN A C 1
ATOM 1459 O O . ASN A 1 178 ? 2.226 1.783 24.401 1.00 83.56 178 ASN A O 1
ATOM 1463 N N . GLY A 1 179 ? 1.333 0.225 25.756 1.00 76.56 179 GLY A N 1
ATOM 1464 C CA . GLY A 1 179 ? 2.563 -0.195 26.437 1.00 76.56 179 GLY A CA 1
ATOM 1465 C C . GLY A 1 179 ? 2.729 0.335 27.868 1.00 76.56 179 GLY A C 1
ATOM 1466 O O . GLY A 1 179 ? 3.681 -0.058 28.535 1.00 76.56 179 GLY A O 1
ATOM 1467 N N . ASP A 1 180 ? 1.810 1.188 28.335 1.00 76.00 180 ASP A N 1
ATOM 1468 C CA . ASP A 1 180 ? 1.792 1.754 29.692 1.00 76.00 180 ASP A CA 1
ATOM 1469 C C . ASP A 1 180 ? 0.426 1.508 30.365 1.00 76.00 180 ASP A C 1
ATOM 1471 O O . ASP A 1 180 ? 0.129 0.412 30.837 1.00 76.00 180 ASP A O 1
ATOM 1475 N N . ILE A 1 181 ? -0.416 2.545 30.435 1.00 79.31 181 ILE A N 1
ATOM 1476 C CA . ILE A 1 181 ? -1.758 2.496 31.010 1.00 79.31 181 ILE A CA 1
ATOM 1477 C C . ILE A 1 181 ? -2.749 2.415 29.846 1.00 79.31 181 ILE A C 1
ATOM 1479 O O . ILE A 1 181 ? -2.712 3.294 28.979 1.00 79.31 181 ILE A O 1
ATOM 1483 N N . PRO A 1 182 ? -3.646 1.412 29.823 1.00 88.50 182 PRO A N 1
ATOM 1484 C CA . PRO A 1 182 ? -4.680 1.328 28.807 1.00 88.50 182 PRO A CA 1
ATOM 1485 C C . PRO A 1 182 ? -5.566 2.572 28.801 1.00 88.50 182 PRO A C 1
ATOM 1487 O O . PRO A 1 182 ? -6.087 2.993 29.838 1.00 88.50 182 PRO A O 1
ATOM 1490 N N . THR A 1 183 ? -5.755 3.146 27.619 1.00 91.12 183 THR A N 1
ATOM 1491 C CA . THR A 1 183 ? -6.653 4.284 27.415 1.00 91.12 183 THR A CA 1
ATOM 1492 C C . THR A 1 183 ? -8.024 3.763 27.012 1.00 91.12 183 THR A C 1
ATOM 1494 O O . THR A 1 183 ? -8.121 2.870 26.172 1.00 91.12 183 THR A O 1
ATOM 1497 N N . LEU A 1 184 ? -9.084 4.315 27.603 1.00 91.69 184 LEU A N 1
ATOM 1498 C CA . LEU A 1 184 ? -10.455 3.966 27.243 1.00 91.69 184 LEU A CA 1
ATOM 1499 C C . LEU A 1 184 ? -10.942 4.823 26.072 1.00 91.69 184 LEU A C 1
ATOM 1501 O O . LEU A 1 184 ? -10.786 6.042 26.096 1.00 91.69 184 LEU A O 1
ATOM 1505 N N . TYR A 1 185 ? -11.571 4.172 25.103 1.00 91.12 185 TYR A N 1
ATOM 1506 C CA . TYR A 1 185 ? -12.192 4.753 23.921 1.00 91.12 185 TYR A CA 1
ATOM 1507 C C . TYR A 1 185 ? -13.660 4.328 23.853 1.00 91.12 185 TYR A C 1
ATOM 1509 O O . TYR A 1 185 ? -14.030 3.228 24.273 1.00 91.12 185 TYR A O 1
ATOM 1517 N N . SER A 1 186 ? -14.509 5.198 23.321 1.00 89.50 186 SER A N 1
ATOM 1518 C CA . SER A 1 186 ? -15.815 4.798 22.801 1.00 89.50 186 SER A CA 1
ATOM 1519 C C . SER A 1 186 ? -15.654 4.108 21.446 1.00 89.50 186 SER A C 1
ATOM 1521 O O . SER A 1 186 ? -14.643 4.282 20.766 1.00 89.50 186 SER A O 1
ATOM 1523 N N . LEU A 1 187 ? -16.654 3.324 21.043 1.00 84.56 187 LEU A N 1
ATOM 1524 C CA . LEU A 1 187 ? -16.598 2.585 19.780 1.00 84.56 187 LEU A CA 1
ATOM 1525 C C . LEU A 1 187 ? -16.465 3.523 18.566 1.00 84.56 187 LEU A C 1
ATOM 1527 O O . LEU A 1 187 ? -15.717 3.218 17.654 1.00 84.56 187 LEU A O 1
ATOM 1531 N N . SER A 1 188 ? -17.079 4.710 18.613 1.00 86.75 188 SER A N 1
ATOM 1532 C CA . SER A 1 188 ? -17.027 5.707 17.532 1.00 86.75 188 SER A CA 1
ATOM 1533 C C . SER A 1 188 ? -15.705 6.476 17.403 1.00 86.75 188 SER A C 1
ATOM 1535 O O . SER A 1 188 ? -15.594 7.353 16.549 1.00 86.75 188 SER A O 1
ATOM 1537 N N . GLU A 1 189 ? -14.747 6.264 18.309 1.00 90.94 189 GLU A N 1
ATOM 1538 C CA . GLU A 1 189 ? -13.448 6.957 18.286 1.00 90.94 189 GLU A CA 1
ATOM 1539 C C . GLU A 1 189 ? -12.352 6.164 17.568 1.00 90.94 189 GLU A C 1
ATOM 1541 O O . GLU A 1 189 ? -11.272 6.708 17.331 1.00 90.94 189 GLU A O 1
ATOM 1546 N N . LEU A 1 190 ? -12.613 4.898 17.249 1.00 92.75 190 LEU A N 1
ATOM 1547 C CA . LEU A 1 190 ? -11.716 4.010 16.518 1.00 92.75 190 LEU A CA 1
ATOM 1548 C C . LEU A 1 190 ? -12.419 3.548 15.244 1.00 92.75 190 LEU A C 1
ATOM 1550 O O . LEU A 1 190 ? -13.643 3.516 15.205 1.00 92.75 190 LEU A O 1
ATOM 1554 N N . ASP A 1 191 ? -11.639 3.173 14.235 1.00 93.06 191 ASP A N 1
ATOM 1555 C CA . ASP A 1 191 ? -12.190 2.691 12.971 1.00 93.06 191 ASP A CA 1
ATOM 1556 C C . ASP A 1 191 ? -12.078 1.160 12.916 1.00 93.06 191 ASP A C 1
ATOM 1558 O O . ASP A 1 191 ? -11.044 0.579 13.277 1.00 93.06 191 ASP A O 1
ATOM 1562 N N . ASP A 1 192 ? -13.098 0.485 12.387 1.00 93.50 192 ASP A N 1
ATOM 1563 C CA . ASP A 1 192 ? -12.879 -0.848 11.824 1.00 93.50 192 ASP A CA 1
ATOM 1564 C C . ASP A 1 192 ? -12.137 -0.764 10.471 1.00 93.50 192 ASP A C 1
ATOM 1566 O O . ASP A 1 192 ? -11.921 0.311 9.900 1.00 93.50 192 ASP A O 1
ATOM 1570 N N . LEU A 1 193 ? -11.698 -1.903 9.928 1.00 95.00 193 LEU A N 1
ATOM 1571 C CA . LEU A 1 193 ? -10.942 -1.908 8.670 1.00 95.00 193 LEU A CA 1
ATOM 1572 C C . LEU A 1 193 ? -11.729 -1.322 7.480 1.00 95.00 193 LEU A C 1
ATOM 1574 O O . LEU A 1 193 ? -11.151 -0.642 6.628 1.00 95.00 193 LEU A O 1
ATOM 1578 N N . ASN A 1 194 ? -13.040 -1.559 7.411 1.00 93.88 194 ASN A N 1
ATOM 1579 C CA . ASN A 1 194 ? -13.876 -1.062 6.320 1.00 93.88 194 ASN A CA 1
ATOM 1580 C C . ASN A 1 194 ? -14.105 0.447 6.433 1.00 93.88 194 ASN A C 1
ATOM 1582 O O . ASN A 1 194 ? -14.099 1.153 5.418 1.00 93.88 194 ASN A O 1
ATOM 1586 N N . GLU A 1 195 ? -14.301 0.948 7.648 1.00 94.56 195 GLU A N 1
ATOM 1587 C CA . GLU A 1 195 ? -14.409 2.375 7.938 1.00 94.56 195 GLU A CA 1
ATOM 1588 C C . GLU A 1 195 ? -13.102 3.090 7.611 1.00 94.56 195 GLU A C 1
ATOM 1590 O O . GLU A 1 195 ? -13.109 4.062 6.850 1.00 94.56 195 GLU A O 1
ATOM 1595 N N . ALA A 1 196 ? -11.970 2.527 8.042 1.00 96.50 196 ALA A N 1
ATOM 1596 C CA . ALA A 1 196 ? -10.648 3.043 7.717 1.00 96.50 196 ALA A CA 1
ATOM 1597 C C . ALA A 1 196 ? -10.434 3.134 6.197 1.00 96.50 196 ALA A C 1
ATOM 1599 O O . ALA A 1 196 ? -9.985 4.168 5.693 1.00 96.50 196 ALA A O 1
ATOM 1600 N N . TRP A 1 197 ? -10.799 2.095 5.432 1.00 97.62 197 TRP A N 1
ATOM 1601 C CA . TRP A 1 197 ? -10.753 2.134 3.964 1.00 97.62 197 TRP A CA 1
ATOM 1602 C C . TRP A 1 197 ? -11.705 3.170 3.367 1.00 97.62 197 TRP A C 1
ATOM 1604 O O . TRP A 1 197 ? -11.352 3.839 2.393 1.00 97.62 197 TRP A O 1
ATOM 1614 N N . THR A 1 198 ? -12.903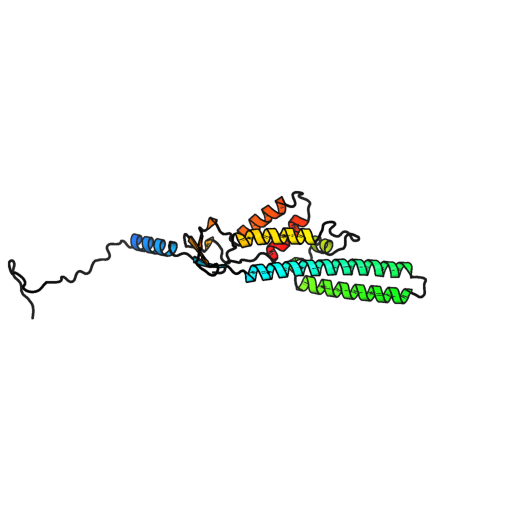 3.316 3.928 1.00 96.75 198 THR A N 1
ATOM 1615 C CA . THR A 1 198 ? -13.905 4.276 3.453 1.00 96.75 198 THR A CA 1
ATOM 1616 C C . THR A 1 198 ? -13.408 5.706 3.622 1.00 96.75 198 THR A C 1
ATOM 1618 O O . THR A 1 198 ? -13.459 6.499 2.678 1.00 96.75 198 THR A O 1
ATOM 1621 N N . GLU A 1 199 ? -12.872 6.034 4.792 1.00 97.19 199 GLU A N 1
ATOM 1622 C CA . GLU A 1 199 ? -12.325 7.356 5.063 1.00 97.19 199 GLU A CA 1
ATOM 1623 C C . GLU A 1 199 ? -11.040 7.622 4.272 1.00 97.19 199 GLU A C 1
ATOM 1625 O O . GLU A 1 199 ? -10.871 8.705 3.708 1.00 97.19 199 GLU A O 1
ATOM 1630 N N . ALA A 1 200 ? -10.172 6.622 4.116 1.00 97.56 200 ALA A N 1
ATOM 1631 C CA . ALA A 1 200 ? -8.998 6.738 3.257 1.00 97.56 200 ALA A CA 1
ATOM 1632 C C . ALA A 1 200 ? -9.374 6.985 1.782 1.00 97.56 200 ALA A C 1
ATOM 1634 O O . ALA A 1 200 ? -8.714 7.769 1.095 1.00 97.56 200 ALA A O 1
ATOM 1635 N N . ARG A 1 201 ? -10.476 6.392 1.293 1.00 97.62 201 ARG A N 1
ATOM 1636 C CA . ARG A 1 201 ? -10.997 6.647 -0.061 1.00 97.62 201 ARG A CA 1
ATOM 1637 C C . ARG A 1 201 ? -11.499 8.082 -0.239 1.00 97.62 201 ARG A C 1
ATOM 1639 O O . ARG A 1 201 ? -11.314 8.675 -1.310 1.00 97.62 201 ARG A O 1
ATOM 1646 N N . LYS A 1 202 ? -12.128 8.650 0.794 1.00 97.12 202 LYS A N 1
ATOM 1647 C CA . LYS A 1 202 ? -12.532 10.066 0.806 1.00 97.12 202 LYS A CA 1
ATOM 1648 C C . LYS A 1 202 ? -11.304 10.970 0.767 1.00 97.12 202 LYS A C 1
ATOM 1650 O O . LYS A 1 202 ? -11.248 11.890 -0.046 1.00 97.12 202 LYS A O 1
ATOM 1655 N N . GLU A 1 203 ? -10.305 10.668 1.590 1.00 97.44 203 GLU A N 1
ATOM 1656 C CA . GLU A 1 203 ? -9.071 11.444 1.693 1.00 97.44 203 GLU A CA 1
ATOM 1657 C C . GLU A 1 203 ? -8.290 11.462 0.374 1.00 97.44 203 GLU A C 1
ATOM 1659 O O . GLU A 1 203 ? -7.977 12.538 -0.133 1.00 97.44 203 GLU A O 1
ATOM 1664 N N . ILE A 1 204 ? -8.063 10.304 -0.257 1.00 96.81 204 ILE A N 1
ATOM 1665 C CA . ILE A 1 204 ? -7.333 10.256 -1.532 1.00 96.81 204 ILE A CA 1
ATOM 1666 C C . ILE A 1 204 ? -8.066 10.987 -2.664 1.00 96.81 204 ILE A C 1
ATOM 1668 O O . ILE A 1 204 ? -7.438 11.676 -3.468 1.00 96.81 204 ILE A O 1
ATOM 1672 N N . THR A 1 205 ? -9.398 10.894 -2.703 1.00 95.94 205 THR A N 1
ATOM 1673 C CA . THR A 1 205 ? -10.218 11.641 -3.669 1.00 95.94 205 THR A CA 1
ATOM 1674 C C . THR A 1 205 ? -10.140 13.149 -3.423 1.00 95.94 205 THR A C 1
ATOM 1676 O O . THR A 1 205 ? -10.180 13.917 -4.375 1.00 95.94 205 THR A O 1
ATOM 1679 N N . SER A 1 206 ? -9.985 13.583 -2.170 1.00 96.12 206 SER A N 1
ATOM 1680 C CA . SER A 1 206 ? -9.804 15.000 -1.838 1.00 96.12 206 SER A CA 1
ATOM 1681 C C . SER A 1 206 ? -8.401 15.529 -2.158 1.00 96.12 206 SER A C 1
ATOM 1683 O O . SER A 1 206 ? -8.231 16.734 -2.359 1.00 96.12 206 SER A O 1
ATOM 1685 N N . ILE A 1 207 ? -7.376 14.674 -2.153 1.00 96.00 207 ILE A N 1
ATOM 1686 C CA . ILE A 1 207 ? -6.015 15.058 -2.560 1.00 96.00 207 ILE A CA 1
ATOM 1687 C C . ILE A 1 207 ? -5.953 15.171 -4.088 1.00 96.00 207 ILE A C 1
ATOM 1689 O O . ILE A 1 207 ? -5.432 16.150 -4.627 1.00 96.00 207 ILE A O 1
ATOM 1693 N N . TYR A 1 208 ? -6.527 14.194 -4.790 1.00 95.81 208 TYR A N 1
ATOM 1694 C CA . TYR A 1 208 ? -6.599 14.152 -6.249 1.00 95.81 208 TYR A CA 1
ATOM 1695 C C . TYR A 1 208 ? -8.021 14.467 -6.715 1.00 95.81 208 TYR A C 1
ATOM 1697 O O . TYR A 1 208 ? -8.783 13.579 -7.083 1.00 95.81 208 TYR A O 1
ATOM 1705 N N . ASN A 1 209 ? -8.363 15.758 -6.690 1.00 92.12 209 ASN A N 1
ATOM 1706 C CA . ASN A 1 209 ? -9.721 16.251 -6.955 1.00 92.12 209 ASN A CA 1
ATOM 1707 C C . ASN A 1 209 ? -10.206 16.073 -8.404 1.00 92.12 209 ASN A C 1
ATOM 1709 O O . ASN A 1 209 ? -11.396 16.237 -8.666 1.00 92.12 209 ASN A O 1
ATOM 1713 N N . ASP A 1 210 ? -9.308 15.803 -9.353 1.00 93.50 210 ASP A N 1
ATOM 1714 C CA . ASP A 1 210 ? -9.696 15.521 -10.735 1.00 93.50 210 ASP A CA 1
ATOM 1715 C C . ASP A 1 210 ? -10.245 14.095 -10.834 1.00 93.50 210 ASP A C 1
ATOM 1717 O O . ASP A 1 210 ? -9.571 13.124 -10.484 1.00 93.50 210 ASP A O 1
ATOM 1721 N N . GLU A 1 211 ? -11.479 13.960 -11.324 1.00 88.62 211 GLU A N 1
ATOM 1722 C CA . GLU A 1 211 ? -12.136 12.663 -11.417 1.00 88.62 211 GLU A CA 1
ATOM 1723 C C . GLU A 1 211 ? -11.389 11.682 -12.322 1.00 88.62 211 GLU A C 1
ATOM 1725 O O . GLU A 1 211 ? -11.406 10.482 -12.045 1.00 88.62 211 GLU A O 1
ATOM 1730 N N . GLY A 1 212 ? -10.714 12.194 -13.357 1.00 89.50 212 GLY A N 1
ATOM 1731 C CA . GLY A 1 212 ? -9.917 11.405 -14.294 1.00 89.50 212 GLY A CA 1
ATOM 1732 C C . GLY A 1 212 ? -8.518 11.044 -13.790 1.00 89.50 212 GLY A C 1
ATOM 1733 O O . GLY A 1 212 ? -7.756 10.409 -14.524 1.00 89.50 212 GLY A O 1
ATOM 1734 N N . ASP A 1 213 ? -8.146 11.447 -12.572 1.00 93.19 213 ASP A N 1
ATOM 1735 C CA . ASP A 1 213 ? -6.820 11.176 -12.034 1.00 93.19 213 ASP A CA 1
ATOM 1736 C C . ASP A 1 213 ? -6.678 9.715 -11.593 1.00 93.19 213 ASP A C 1
ATOM 1738 O O . ASP A 1 213 ? -7.188 9.281 -10.557 1.00 93.19 213 ASP A O 1
ATOM 1742 N N . ILE A 1 214 ? -5.899 8.965 -12.369 1.00 93.38 214 ILE A N 1
ATOM 1743 C CA . ILE A 1 214 ? -5.575 7.554 -12.135 1.00 93.38 214 ILE A CA 1
ATOM 1744 C C . ILE A 1 214 ? -4.961 7.286 -10.751 1.00 93.38 214 ILE A C 1
ATOM 1746 O O . ILE A 1 214 ? -5.045 6.167 -10.245 1.00 93.38 214 ILE A O 1
ATOM 1750 N N . ARG A 1 215 ? -4.366 8.301 -10.101 1.00 95.69 215 ARG A N 1
ATOM 1751 C CA . ARG A 1 215 ? -3.822 8.181 -8.740 1.00 95.69 215 ARG A CA 1
ATOM 1752 C C . ARG A 1 215 ? -4.893 7.866 -7.702 1.00 95.69 215 AR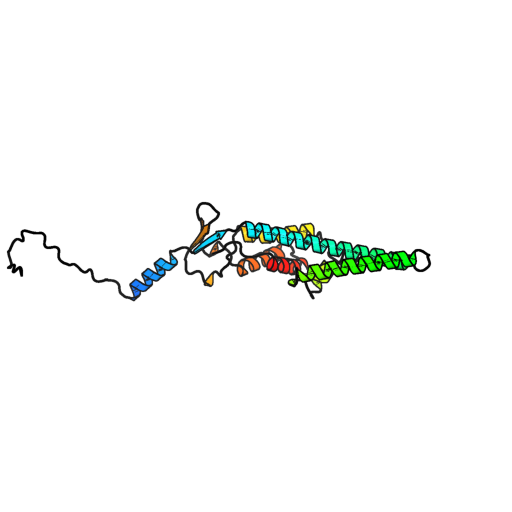G A C 1
ATOM 1754 O O . ARG A 1 215 ? -4.551 7.280 -6.680 1.00 95.69 215 ARG A O 1
ATOM 1761 N N . ARG A 1 216 ? -6.162 8.205 -7.956 1.00 95.69 216 ARG A N 1
ATOM 1762 C CA . ARG A 1 216 ? -7.286 7.853 -7.075 1.00 95.69 216 ARG A CA 1
ATOM 1763 C C . ARG A 1 216 ? -7.455 6.340 -6.976 1.00 95.69 216 ARG A C 1
ATOM 1765 O O . ARG A 1 216 ? -7.443 5.798 -5.877 1.00 95.69 216 ARG A O 1
ATOM 1772 N N . GLU A 1 217 ? -7.544 5.667 -8.121 1.00 95.12 217 GLU A N 1
ATOM 1773 C CA . GLU A 1 217 ? -7.758 4.217 -8.186 1.00 95.12 217 GLU A CA 1
ATOM 1774 C C . GLU A 1 217 ? -6.486 3.445 -7.819 1.00 95.12 217 GLU A C 1
ATOM 1776 O O . GLU A 1 217 ? -6.521 2.584 -6.944 1.00 95.12 217 GLU A O 1
ATOM 1781 N N . LEU A 1 218 ? -5.333 3.815 -8.394 1.00 96.75 218 LEU A N 1
ATOM 1782 C CA . LEU A 1 218 ? -4.050 3.186 -8.050 1.00 96.75 218 LEU A CA 1
ATOM 1783 C C . LEU A 1 218 ? -3.714 3.350 -6.569 1.00 96.75 218 LEU A C 1
ATOM 1785 O O . LEU A 1 218 ? -3.182 2.444 -5.936 1.00 96.75 218 LEU A O 1
ATOM 1789 N N . GLY A 1 219 ? -3.986 4.527 -6.013 1.00 97.12 219 GLY A N 1
ATOM 1790 C CA . GLY A 1 219 ? -3.688 4.796 -4.621 1.00 97.12 219 GLY A CA 1
ATOM 1791 C C . GLY A 1 219 ? -4.649 4.089 -3.679 1.00 97.12 219 GLY A C 1
ATOM 1792 O O . GLY A 1 219 ? -4.211 3.609 -2.641 1.00 97.12 219 GLY A O 1
ATOM 1793 N N . TYR A 1 220 ? -5.922 3.948 -4.054 1.00 97.12 220 TYR A N 1
ATOM 1794 C CA . TYR A 1 220 ? -6.866 3.153 -3.277 1.00 97.12 220 TYR A CA 1
ATOM 1795 C C . TYR A 1 220 ? -6.506 1.661 -3.281 1.00 97.12 220 TYR A C 1
ATOM 1797 O O . TYR A 1 220 ? -6.509 1.051 -2.217 1.00 97.12 220 TYR A O 1
ATOM 1805 N N . ASP A 1 221 ? -6.092 1.105 -4.425 1.00 97.31 221 ASP A N 1
ATOM 1806 C CA . ASP A 1 221 ? -5.534 -0.254 -4.511 1.00 97.31 221 ASP A CA 1
ATOM 1807 C C . ASP A 1 221 ? -4.365 -0.444 -3.517 1.00 97.31 221 ASP A C 1
ATOM 1809 O O . ASP A 1 221 ? -4.322 -1.430 -2.784 1.00 97.31 221 ASP A O 1
ATOM 1813 N N . LEU A 1 222 ? -3.437 0.523 -3.447 1.00 98.06 222 LEU A N 1
ATOM 1814 C CA . LEU A 1 222 ? -2.317 0.487 -2.495 1.00 98.06 222 LEU A CA 1
ATOM 1815 C C . LEU A 1 222 ? -2.784 0.591 -1.041 1.00 98.06 222 LEU A C 1
ATOM 1817 O O . LEU A 1 222 ? -2.280 -0.121 -0.179 1.00 98.06 222 LEU A O 1
ATOM 1821 N N . ILE A 1 223 ? -3.730 1.481 -0.752 1.00 98.00 223 ILE A N 1
ATOM 1822 C CA . ILE A 1 223 ? -4.281 1.635 0.595 1.00 98.00 223 ILE A CA 1
ATOM 1823 C C . ILE A 1 223 ? -4.900 0.315 1.055 1.00 98.00 223 ILE A C 1
ATOM 1825 O O . ILE A 1 223 ? -4.599 -0.130 2.155 1.00 98.00 223 ILE A O 1
ATOM 1829 N N . VAL A 1 224 ? -5.717 -0.332 0.223 1.00 97.06 224 VAL A N 1
ATOM 1830 C CA . VAL A 1 224 ? -6.358 -1.608 0.571 1.00 97.06 224 VAL A CA 1
ATOM 1831 C C . VAL A 1 224 ? -5.324 -2.704 0.833 1.00 97.06 224 VAL A C 1
ATOM 1833 O O . VAL A 1 224 ? -5.475 -3.461 1.787 1.00 97.06 224 VAL A O 1
ATOM 1836 N N . GLU A 1 225 ? -4.262 -2.765 0.030 1.00 96.81 225 GLU A N 1
ATOM 1837 C CA . GLU A 1 225 ? -3.220 -3.786 0.182 1.00 96.81 225 GLU A CA 1
ATOM 1838 C C . GLU A 1 225 ? -2.358 -3.582 1.441 1.00 96.81 225 GLU A C 1
ATOM 1840 O O . GLU A 1 225 ? -2.047 -4.539 2.149 1.00 96.81 225 GLU A O 1
ATOM 1845 N N . PHE A 1 226 ? -1.939 -2.345 1.724 1.00 97.06 226 PHE A N 1
ATOM 1846 C CA . PHE A 1 226 ? -0.939 -2.069 2.766 1.00 97.06 226 PHE A CA 1
ATOM 1847 C C . PHE A 1 226 ? -1.538 -1.612 4.099 1.00 97.06 226 PHE A C 1
ATOM 1849 O O . PHE A 1 226 ? -0.877 -1.719 5.136 1.00 97.06 226 PHE A O 1
ATOM 1856 N N . MET A 1 227 ? -2.764 -1.087 4.107 1.00 97.25 227 MET A N 1
ATOM 1857 C CA . MET A 1 227 ? -3.431 -0.652 5.329 1.00 97.25 227 MET A CA 1
ATOM 1858 C C . MET A 1 227 ? -4.153 -1.826 5.980 1.00 97.25 227 MET A C 1
ATOM 1860 O O . MET A 1 227 ? -5.269 -2.175 5.603 1.00 97.25 227 MET A O 1
ATOM 1864 N N . ILE A 1 228 ? -3.499 -2.404 6.985 1.00 96.75 228 ILE A N 1
ATOM 1865 C CA . ILE A 1 228 ? -4.052 -3.472 7.820 1.00 96.75 228 ILE A CA 1
ATOM 1866 C C . ILE A 1 228 ? -4.263 -2.992 9.266 1.00 96.75 228 ILE A C 1
ATOM 1868 O O . ILE A 1 228 ? -3.654 -1.987 9.661 1.00 96.75 228 ILE A O 1
ATOM 1872 N N . PRO A 1 229 ? -5.082 -3.704 10.062 1.00 97.38 229 PRO A N 1
ATOM 1873 C CA . PRO A 1 229 ? -5.328 -3.377 11.461 1.00 97.38 229 PRO A CA 1
ATOM 1874 C C . PRO A 1 229 ? -4.057 -3.275 12.303 1.00 97.38 229 PRO A C 1
ATOM 1876 O O . PRO A 1 229 ? -3.159 -4.110 12.189 1.00 97.38 229 PRO A O 1
ATOM 1879 N N . ASN A 1 230 ? -3.986 -2.258 13.164 1.00 96.75 230 ASN A N 1
ATOM 1880 C CA . ASN A 1 230 ? -2.875 -2.052 14.101 1.00 96.75 230 ASN A CA 1
ATOM 1881 C C . ASN A 1 230 ? -3.294 -2.148 15.576 1.00 96.75 230 ASN A C 1
ATOM 1883 O O . ASN A 1 230 ? -2.434 -2.029 16.453 1.00 96.75 230 ASN A O 1
ATOM 1887 N N . LEU A 1 231 ? -4.581 -2.365 15.848 1.00 95.81 231 LEU A N 1
ATOM 1888 C CA . LEU A 1 231 ? -5.124 -2.693 17.159 1.00 95.81 231 LEU A CA 1
ATOM 1889 C C . LEU A 1 231 ? -5.540 -4.165 17.154 1.00 95.81 231 LEU A C 1
ATOM 1891 O O . LEU A 1 231 ? -6.435 -4.538 16.403 1.00 95.81 231 LEU A O 1
ATOM 1895 N N . ILE A 1 232 ? -4.867 -4.984 17.965 1.00 95.38 232 ILE A N 1
ATOM 1896 C CA . ILE A 1 232 ? -5.056 -6.443 17.999 1.00 95.38 232 ILE A CA 1
ATOM 1897 C C . ILE A 1 232 ? -5.715 -6.852 19.314 1.00 95.38 232 ILE A C 1
ATOM 1899 O O . ILE A 1 232 ? -5.143 -6.550 20.369 1.00 95.38 232 ILE A O 1
ATOM 1903 N N . TYR A 1 233 ? -6.875 -7.511 19.240 1.00 90.56 233 TYR A N 1
ATOM 1904 C CA . TYR A 1 233 ? -7.612 -8.021 20.404 1.00 90.56 233 TYR A CA 1
ATOM 1905 C C . TYR A 1 233 ? -6.848 -9.140 21.132 1.00 90.56 233 TYR A C 1
ATOM 1907 O O . TYR A 1 233 ? -6.403 -10.105 20.467 1.00 90.56 233 TYR A O 1
#

Foldseek 3Di:
DDDDDDPPDDDPDDPDPPDPPPPPDDPVRVVVVVLVVLQADAAEWEQAVVLLVVLLVVLVVLLVLLVVLQVLQVQLVVLVVVCVVCVPDPCNVVSVVSNVVSVVVSVVSVVVSCVSVVLLPPDPLSVQCSHHVVVNHDPDDSVVLSVLLSVLLVVQVVLFEEQDDLVVRSYQWHWYDHPDGTDIDGSVSHHYPVRSLVVSLVSQCVVVVDPPDSSSVVSSSSCNVSRDGRIHD

Sequence (233 aa):
LQYSYNIDDIAREPIIAPYNFPILKTKEKLEEDLNNSLKAEPFIFNRKQEIVDNQSSNLSSFFLLANDIRLANKDLLNSRNLVYDYRYTDKFQEAKSIASSDSASLSQKVIEFYKLYSFAKDKEDWNKFLMPVSQGGPQYSLKEFQKDILQICRNRWAIGILDINESIIVSNQLAVDNGDIPTLYSLSELDDLNEAWTEARKEITSIYNDEGDIRRELGYDLIVEFMIPNLIY

InterPro domains:
  IPR011624 Metal-dependent phosphohydrolase, 7TM extracellular domain [PF07697] (7-233)

Organism: NCBI:txid408172

Secondary structure (DSSP, 8-state):
----PPTT---SS-------------HHHHHHHHHHHHHHSPEEEEE-HHHHHHHHHHHHHHHHHHHHHHHHHHHHHHHHHHHHHTTTSTTHHHHHHHHHHHHHHHHHHHHHHHHH-GGGTT-HHHHHHTS-GGGT---S-HHHHHHHHHHHHHHHHHH-BBSS-GGG--SSEEEEE-SSSPEEEEGGGSB-HHHHHHHHHHHHHHHS--TT-THHHHHHHHHHHH----EE-

pLDDT: mean 90.33, std 11.76, ran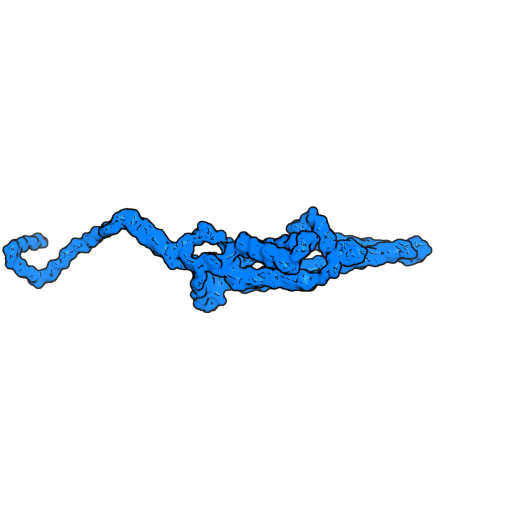ge [44.81, 98.38]